Protein AF-A0A9P5GA30-F1 (afdb_monomer)

Foldseek 3Di:
DPPDDPVVQVVVCVVCVVVVVDDQAQDPQLVVVCVDPLLVDPAQPRDPVSLLSVLQNVLCVVPVRHAQQLLDDDDGPDDPVVVVVVSVVSVVSNVVSLVSSLVSSQVSCVVNVHDSPPADSVNSNVCSNCVSPDHDDDDDDPLVVLVVVVVVVVPPDDDPDPPPPCPPPVLVVLVVLLVQLQVVCCVVPVDGAPPDQHDPVSLVSSLVSSCVVCVVSPDHHDDPSSSVVNNVD

Solvent-accessible surface area (backbone atoms only — not comparable to full-atom values): 13727 Å² total; per-residue (Å²): 134,88,79,75,77,84,54,59,46,57,55,51,48,62,74,49,46,68,58,76,78,52,78,87,58,68,50,71,72,51,48,54,56,47,71,30,65,63,28,70,63,71,51,69,85,53,54,72,65,40,52,51,43,30,23,48,46,53,43,21,73,72,49,86,48,31,74,56,49,56,35,78,70,80,92,74,76,61,57,70,68,61,47,53,52,52,44,47,52,38,39,52,50,17,51,52,37,49,51,55,42,48,53,49,36,45,56,49,28,59,73,44,73,40,67,68,81,76,59,50,73,66,58,52,52,54,43,38,50,40,60,93,68,66,81,85,86,83,83,77,55,73,51,57,56,47,42,52,51,56,54,57,56,70,71,58,72,96,72,91,66,89,71,66,82,55,70,80,73,44,55,64,52,33,51,51,44,36,54,51,16,49,51,52,42,28,73,75,68,76,44,74,76,61,84,55,86,77,47,76,70,56,52,50,52,40,50,53,47,31,36,54,52,37,42,76,43,72,45,92,68,72,50,72,66,34,57,48,50,57,70,75,95

InterPro domains:
  IPR035985 Ubiquitin-activating enzyme-like [SSF69572] (6-204)

Structure (mmCIF, N/CA/C/O backbone):
data_AF-A0A9P5GA30-F1
#
_entry.id   AF-A0A9P5GA30-F1
#
loop_
_atom_site.group_PDB
_atom_site.id
_atom_site.type_symbol
_atom_site.label_atom_id
_atom_site.label_alt_id
_atom_site.label_comp_id
_atom_site.label_asym_id
_atom_site.label_entity_id
_atom_site.label_seq_id
_atom_site.pdbx_PDB_ins_code
_atom_site.Cartn_x
_atom_site.Cartn_y
_atom_site.Cartn_z
_atom_site.occupancy
_atom_site.B_iso_or_equiv
_atom_site.auth_seq_id
_atom_site.auth_comp_id
_atom_site.auth_asym_id
_atom_site.auth_atom_id
_atom_site.pdbx_PDB_model_num
ATOM 1 N N . MET A 1 1 ? -15.593 -26.527 45.019 1.00 39.78 1 MET A N 1
ATOM 2 C CA . MET A 1 1 ? -14.302 -25.807 44.975 1.00 39.78 1 MET A CA 1
ATOM 3 C C . MET A 1 1 ? -13.726 -25.982 43.577 1.00 39.78 1 MET A C 1
ATOM 5 O O . MET A 1 1 ? -13.341 -27.093 43.245 1.00 39.78 1 MET A O 1
ATOM 9 N N . ARG A 1 2 ? -13.765 -24.948 42.722 1.00 49.88 2 ARG A N 1
ATOM 10 C CA . ARG A 1 2 ? -13.071 -24.975 41.422 1.00 49.88 2 ARG A CA 1
ATOM 11 C C . ARG A 1 2 ? -11.619 -24.572 41.676 1.00 49.88 2 ARG A C 1
ATOM 13 O O . ARG A 1 2 ? -11.321 -23.394 41.824 1.00 49.88 2 ARG A O 1
ATOM 20 N N . SER A 1 3 ? -10.778 -25.579 41.871 1.00 54.09 3 SER A N 1
ATOM 21 C CA . SER A 1 3 ? -9.327 -25.444 41.970 1.00 54.09 3 SER A CA 1
ATOM 22 C C . SER A 1 3 ? -8.775 -25.202 40.564 1.00 54.09 3 SER A C 1
ATOM 24 O O . SER A 1 3 ? -9.077 -25.980 39.665 1.00 54.09 3 SER A O 1
ATOM 26 N N . GLY A 1 4 ? -8.040 -24.096 40.400 1.00 50.47 4 GLY A N 1
ATOM 27 C CA . GLY A 1 4 ? -7.324 -23.714 39.182 1.00 50.47 4 GLY A CA 1
ATOM 28 C C . GLY A 1 4 ? -8.225 -23.177 38.073 1.00 50.47 4 GLY A C 1
ATOM 29 O O . GLY A 1 4 ? -8.576 -23.910 37.158 1.00 50.47 4 GLY A O 1
ATOM 30 N N . SER A 1 5 ? -8.607 -21.897 38.128 1.00 62.19 5 SER A N 1
ATOM 31 C CA . SER A 1 5 ? -9.007 -21.214 36.893 1.00 62.19 5 SER A CA 1
ATOM 32 C C . SER A 1 5 ? -7.810 -21.265 35.952 1.00 62.19 5 SER A C 1
ATOM 34 O O . SER A 1 5 ? -6.748 -20.777 36.329 1.00 62.19 5 SER A O 1
ATOM 36 N N . ASP A 1 6 ? -7.971 -21.869 34.786 1.00 67.75 6 ASP A N 1
ATOM 37 C CA . ASP A 1 6 ? -6.995 -21.788 33.709 1.00 67.75 6 ASP A CA 1
ATOM 38 C C . ASP A 1 6 ? -6.819 -20.299 33.359 1.00 67.75 6 ASP A C 1
ATOM 40 O O . ASP A 1 6 ? -7.749 -19.661 32.861 1.00 67.75 6 ASP A O 1
ATOM 44 N N . GLN A 1 7 ? -5.701 -19.698 33.777 1.00 83.69 7 GLN A N 1
ATOM 45 C CA . GLN A 1 7 ? -5.432 -18.254 33.681 1.00 83.69 7 GLN A CA 1
ATOM 46 C C . GLN A 1 7 ? -4.774 -17.889 32.343 1.00 83.69 7 GLN A C 1
ATOM 48 O O . GLN A 1 7 ? -4.126 -16.851 32.243 1.00 83.69 7 GLN A O 1
ATOM 53 N N . GLU A 1 8 ? -4.985 -18.700 31.298 1.00 87.81 8 GLU A N 1
ATOM 54 C CA . GLU A 1 8 ? -4.402 -18.476 29.968 1.00 87.81 8 GLU A CA 1
ATOM 55 C C . GLU A 1 8 ? -4.684 -17.064 29.437 1.00 87.81 8 GLU A C 1
ATOM 57 O O . GLU A 1 8 ? -3.845 -16.483 28.760 1.00 87.81 8 GLU A O 1
ATOM 62 N N . ASN A 1 9 ? -5.840 -16.478 29.770 1.00 90.12 9 ASN A N 1
ATOM 63 C CA . ASN A 1 9 ? -6.182 -15.109 29.382 1.00 90.12 9 ASN A CA 1
ATOM 64 C C . ASN A 1 9 ? -5.301 -14.043 30.061 1.00 90.12 9 ASN A C 1
ATOM 66 O O . ASN A 1 9 ? -5.008 -13.013 29.456 1.00 90.12 9 ASN A O 1
ATOM 70 N N . TYR A 1 10 ? -4.873 -14.272 31.305 1.00 91.06 10 TYR A N 1
ATOM 71 C CA . TYR A 1 10 ? -3.935 -13.403 32.012 1.00 91.06 10 TYR A CA 1
ATOM 72 C C . TYR A 1 10 ? -2.523 -13.575 31.458 1.00 91.06 10 TYR A C 1
ATOM 74 O O . TYR A 1 10 ? -1.850 -12.573 31.220 1.00 91.06 10 TYR A O 1
ATOM 82 N N . ASP A 1 11 ? -2.102 -14.813 31.194 1.00 92.06 11 ASP A N 1
ATOM 83 C CA . ASP A 1 11 ? -0.801 -15.095 30.583 1.00 92.06 11 ASP A CA 1
ATOM 84 C C . ASP A 1 11 ? -0.705 -14.475 29.178 1.00 92.06 11 ASP A C 1
ATOM 86 O O . ASP A 1 11 ? 0.285 -13.816 28.854 1.00 92.06 11 ASP A O 1
ATOM 90 N N . GLU A 1 12 ? -1.769 -14.581 28.372 1.00 91.06 12 GLU A N 1
ATOM 91 C CA . GLU A 1 12 ? -1.891 -13.923 27.067 1.00 91.06 12 GLU A CA 1
ATOM 92 C C . GLU A 1 12 ? -1.851 -12.391 27.192 1.00 91.06 12 GLU A C 1
ATOM 94 O O . GLU A 1 12 ? -1.169 -11.723 26.410 1.00 91.06 12 GLU A O 1
ATOM 99 N N . ALA A 1 13 ? -2.535 -11.813 28.184 1.00 91.50 13 ALA A N 1
ATOM 100 C CA . ALA A 1 13 ? -2.520 -10.370 28.416 1.00 91.50 13 ALA A CA 1
ATOM 101 C C . ALA A 1 13 ? -1.125 -9.861 28.815 1.00 91.50 13 ALA A C 1
ATOM 103 O O . ALA A 1 13 ? -0.694 -8.815 28.328 1.00 91.50 13 ALA A O 1
ATOM 104 N N . ILE A 1 14 ? -0.399 -10.603 29.658 1.00 92.56 14 ILE A N 1
ATOM 105 C CA . ILE A 1 14 ? 0.981 -10.276 30.044 1.00 92.56 14 ILE A CA 1
ATOM 106 C C . ILE A 1 14 ? 1.908 -10.392 28.829 1.00 92.56 14 ILE A C 1
ATOM 108 O O . ILE A 1 14 ? 2.703 -9.483 28.582 1.00 92.56 14 ILE A O 1
ATOM 112 N N . ALA A 1 15 ? 1.772 -11.456 28.033 1.00 92.06 15 ALA A N 1
ATOM 113 C CA . ALA A 1 15 ? 2.567 -11.659 26.823 1.00 92.06 15 ALA A CA 1
ATOM 114 C C . ALA A 1 15 ? 2.352 -10.553 25.774 1.00 92.06 15 ALA A C 1
ATOM 116 O O . ALA A 1 15 ? 3.287 -10.205 25.056 1.00 92.06 15 ALA A O 1
ATOM 117 N N . ASN A 1 16 ? 1.154 -9.963 25.714 1.00 90.88 16 ASN A N 1
ATOM 118 C CA . ASN A 1 16 ? 0.802 -8.880 24.791 1.00 90.88 16 ASN A CA 1
ATOM 119 C C . ASN A 1 16 ? 0.901 -7.472 25.404 1.00 90.88 16 ASN A C 1
ATOM 121 O O . ASN A 1 16 ? 0.643 -6.485 24.712 1.00 90.88 16 ASN A O 1
ATOM 125 N N . ALA A 1 17 ? 1.310 -7.341 26.670 1.00 91.31 17 ALA A N 1
ATOM 126 C CA . ALA A 1 17 ? 1.371 -6.053 27.365 1.00 91.31 17 ALA A CA 1
ATOM 127 C C . ALA A 1 17 ? 2.289 -5.038 26.663 1.00 91.31 17 ALA A C 1
ATOM 129 O O . ALA A 1 17 ? 2.060 -3.832 26.745 1.00 91.31 17 ALA A O 1
ATOM 130 N N . TRP A 1 18 ? 3.298 -5.511 25.922 1.00 90.44 18 TRP A N 1
ATOM 131 C CA . TRP A 1 18 ? 4.208 -4.658 25.158 1.00 90.44 18 TRP A CA 1
ATOM 132 C C . TRP A 1 18 ? 3.489 -3.805 24.093 1.00 90.44 18 TRP A C 1
ATOM 134 O O . TRP A 1 18 ? 3.925 -2.685 23.825 1.00 90.44 18 TRP A O 1
ATOM 144 N N . HIS A 1 19 ? 2.355 -4.267 23.548 1.00 85.44 19 HIS A N 1
ATOM 145 C CA . HIS A 1 19 ? 1.544 -3.493 22.602 1.00 85.44 19 HIS A CA 1
ATOM 146 C C . HIS A 1 19 ? 0.969 -2.211 23.218 1.00 85.44 19 HIS A C 1
ATOM 148 O O . HIS A 1 19 ? 0.779 -1.230 22.505 1.00 85.44 19 HIS A O 1
ATOM 154 N N . LEU A 1 20 ? 0.740 -2.176 24.537 1.00 83.00 20 LEU A N 1
ATOM 155 C CA . LEU A 1 20 ? 0.228 -0.989 25.236 1.00 83.00 20 LEU A CA 1
ATOM 156 C C . LEU A 1 20 ? 1.238 0.164 25.258 1.00 83.00 20 LEU A C 1
ATOM 158 O O . LEU A 1 20 ? 0.853 1.319 25.425 1.00 83.00 20 LEU A O 1
ATOM 162 N N . TYR A 1 21 ? 2.525 -0.143 25.083 1.00 84.19 21 TYR A N 1
ATOM 163 C CA . TYR A 1 21 ? 3.591 0.854 25.000 1.00 84.19 21 TYR A CA 1
ATOM 164 C C . TYR A 1 21 ? 3.819 1.353 23.567 1.00 84.19 21 TYR A C 1
ATOM 166 O O . TYR A 1 21 ? 4.632 2.253 23.354 1.00 84.19 21 TYR A O 1
ATOM 174 N N . GLN A 1 22 ? 3.113 0.792 22.579 1.00 82.94 22 GLN A N 1
ATOM 175 C CA . GLN A 1 22 ? 3.148 1.268 21.203 1.00 82.94 22 GLN A CA 1
ATOM 176 C C . GLN A 1 22 ? 2.031 2.281 20.965 1.00 82.94 22 GLN A C 1
ATOM 178 O O . GLN A 1 22 ? 0.850 2.002 21.159 1.00 82.94 22 GLN A O 1
ATOM 183 N N . ASN A 1 23 ? 2.399 3.469 20.490 1.00 79.75 23 ASN A N 1
ATOM 184 C CA . ASN A 1 23 ? 1.410 4.454 20.079 1.00 79.75 23 ASN A CA 1
ATOM 185 C C . ASN A 1 23 ? 0.781 4.039 18.746 1.00 79.75 23 ASN A C 1
ATOM 187 O O . ASN A 1 23 ? 1.481 3.668 17.805 1.00 79.75 23 ASN A O 1
ATOM 191 N N . SER A 1 24 ? -0.542 4.163 18.637 1.00 78.81 24 SER A N 1
ATOM 192 C CA . SER A 1 24 ? -1.256 4.008 17.366 1.00 78.81 24 SER A CA 1
ATOM 193 C C . SER A 1 24 ? -1.009 5.229 16.475 1.00 78.81 24 SER A C 1
ATOM 195 O O . SER A 1 24 ? -1.831 6.143 16.416 1.00 78.81 24 SER A O 1
ATOM 197 N N . THR A 1 25 ? 0.154 5.259 15.828 1.00 83.81 25 THR A N 1
ATOM 198 C CA . THR A 1 25 ? 0.580 6.309 14.895 1.00 83.81 25 THR A CA 1
ATOM 199 C C . THR A 1 25 ? 0.640 5.783 13.468 1.00 83.81 25 THR A C 1
ATOM 201 O O . THR A 1 25 ? 0.843 4.592 13.236 1.00 83.81 25 THR A O 1
ATOM 204 N N . VAL A 1 26 ? 0.514 6.687 12.498 1.00 89.19 26 VAL A N 1
ATOM 205 C CA . VAL A 1 26 ? 0.805 6.397 11.088 1.00 89.19 26 VAL A CA 1
ATOM 206 C C . VAL A 1 26 ? 2.277 5.981 10.959 1.00 89.19 26 VAL A C 1
ATOM 208 O O . VAL A 1 26 ? 3.158 6.650 11.500 1.00 89.19 26 VAL A O 1
ATOM 211 N N . SER A 1 27 ? 2.554 4.865 10.279 1.00 90.69 27 SER A N 1
ATOM 212 C CA . SER A 1 27 ? 3.931 4.421 10.036 1.00 90.69 27 SER A CA 1
ATOM 213 C C . SER A 1 27 ? 4.639 5.351 9.045 1.00 90.69 27 SER A C 1
ATOM 215 O O . SER A 1 27 ? 4.001 5.988 8.206 1.00 90.69 27 SER A O 1
ATOM 217 N N . SER A 1 28 ? 5.971 5.411 9.103 1.00 90.19 28 SER A N 1
ATOM 218 C CA . SER A 1 28 ? 6.776 6.242 8.195 1.00 90.19 28 SER A CA 1
ATOM 219 C C . SER A 1 28 ? 6.558 5.901 6.716 1.00 90.19 28 SER A C 1
ATOM 221 O O . SER A 1 28 ? 6.555 6.796 5.876 1.00 90.19 28 SER A O 1
ATOM 223 N N . GLU A 1 29 ? 6.328 4.623 6.401 1.00 91.19 29 GLU A N 1
ATOM 224 C CA . GLU A 1 29 ? 6.011 4.146 5.048 1.00 91.19 29 GLU A CA 1
ATOM 225 C C . GLU A 1 29 ? 4.695 4.724 4.522 1.00 91.19 29 GLU A C 1
ATOM 227 O O . GLU A 1 29 ? 4.606 5.143 3.374 1.00 91.19 29 GLU A O 1
ATOM 232 N N . ILE A 1 30 ? 3.661 4.772 5.362 1.00 93.06 30 ILE A N 1
ATOM 233 C CA . ILE A 1 30 ? 2.375 5.349 4.971 1.00 93.06 30 ILE A CA 1
ATOM 234 C C . ILE A 1 30 ? 2.505 6.864 4.881 1.00 93.06 30 ILE A C 1
ATOM 236 O O . ILE A 1 30 ? 2.015 7.466 3.929 1.00 93.06 30 ILE A O 1
ATOM 240 N N . GLN A 1 31 ? 3.212 7.480 5.829 1.00 92.62 31 GLN A N 1
ATOM 241 C CA . GLN A 1 31 ? 3.447 8.917 5.830 1.00 92.62 31 GLN A CA 1
ATOM 242 C C . GLN A 1 31 ? 4.150 9.377 4.542 1.00 92.62 31 GLN A C 1
ATOM 244 O O . GLN A 1 31 ? 3.705 10.342 3.927 1.00 92.62 31 GLN A O 1
ATOM 249 N N . SER A 1 32 ? 5.158 8.643 4.056 1.00 92.88 32 SER A N 1
ATOM 250 C CA . SER A 1 32 ? 5.835 8.977 2.793 1.00 92.88 32 SER A CA 1
ATOM 251 C C . SER A 1 32 ? 4.902 8.894 1.576 1.00 92.88 32 SER A C 1
ATOM 253 O O . SER A 1 32 ? 4.971 9.741 0.680 1.00 92.88 32 SER A O 1
ATOM 255 N N . ILE A 1 33 ? 3.968 7.937 1.562 1.00 94.25 33 ILE A N 1
ATOM 256 C CA . ILE A 1 33 ? 2.927 7.836 0.528 1.00 94.25 33 ILE A CA 1
ATOM 257 C C . ILE A 1 33 ? 1.960 9.028 0.611 1.00 94.25 33 ILE A C 1
ATOM 259 O O . ILE A 1 33 ? 1.591 9.589 -0.421 1.00 94.25 33 ILE A O 1
ATOM 263 N N . LEU A 1 34 ? 1.564 9.446 1.817 1.00 92.88 34 LEU A N 1
ATOM 264 C CA . LEU A 1 34 ? 0.679 10.602 2.019 1.00 92.88 34 LEU A CA 1
ATOM 265 C C . LEU A 1 34 ? 1.352 11.926 1.624 1.00 92.88 34 LEU A C 1
ATOM 267 O O . LEU A 1 34 ? 0.682 12.827 1.118 1.00 92.88 34 LEU A O 1
ATOM 271 N N . ASP A 1 35 ? 2.664 12.039 1.821 1.00 92.75 35 ASP A N 1
ATOM 272 C CA . ASP A 1 35 ? 3.438 13.245 1.508 1.00 92.75 35 ASP A CA 1
ATOM 273 C C . ASP A 1 35 ? 3.866 13.336 0.035 1.00 92.75 35 ASP A C 1
ATOM 275 O O . ASP A 1 35 ? 4.395 14.358 -0.402 1.00 92.75 35 ASP A O 1
ATOM 279 N N . THR A 1 36 ? 3.589 12.301 -0.758 1.00 92.12 36 THR A N 1
ATOM 280 C CA . THR A 1 36 ? 3.908 12.246 -2.187 1.00 92.12 36 THR A CA 1
ATOM 281 C C . THR A 1 36 ? 3.126 13.314 -2.986 1.00 92.12 36 THR A C 1
ATOM 283 O O . THR A 1 36 ? 1.933 13.514 -2.733 1.00 92.12 36 THR A O 1
ATOM 286 N N . PRO A 1 37 ? 3.723 13.975 -4.005 1.00 89.94 37 PRO A N 1
ATOM 287 C CA . PRO A 1 37 ? 3.042 15.003 -4.805 1.00 89.94 37 PRO A CA 1
ATOM 288 C C . PRO A 1 37 ? 1.712 14.539 -5.416 1.00 89.94 37 PRO A C 1
ATOM 290 O O . PRO A 1 37 ? 0.739 15.289 -5.426 1.00 89.94 37 PRO A O 1
ATOM 293 N N . GLN A 1 38 ? 1.639 13.275 -5.843 1.00 88.81 38 GLN A N 1
ATOM 294 C CA . GLN A 1 38 ? 0.437 12.640 -6.389 1.00 88.81 38 GLN A CA 1
ATOM 295 C C . GLN A 1 38 ? -0.738 12.587 -5.393 1.00 88.81 38 GLN A C 1
ATOM 297 O O . GLN A 1 38 ? -1.892 12.581 -5.817 1.00 88.81 38 GLN A O 1
ATOM 302 N N . ALA A 1 39 ? -0.462 12.558 -4.085 1.00 87.88 39 ALA A N 1
ATOM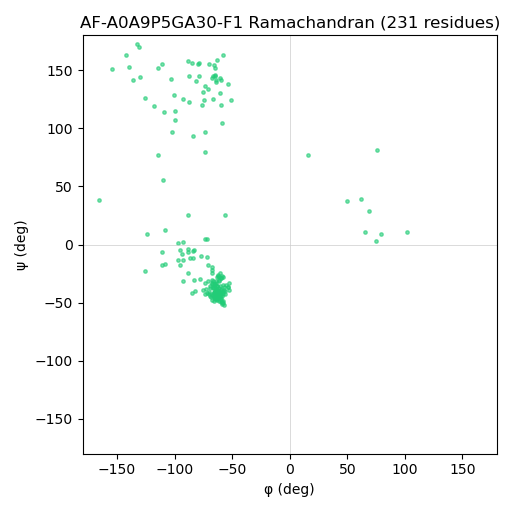 303 C CA . ALA A 1 39 ? -1.473 12.604 -3.027 1.00 87.88 39 ALA A CA 1
ATOM 304 C C . ALA A 1 39 ? -1.835 14.044 -2.614 1.00 87.88 39 ALA A C 1
ATOM 306 O O . ALA A 1 39 ? -2.927 14.290 -2.097 1.00 87.88 39 ALA A O 1
ATOM 307 N N . GLN A 1 40 ? -0.935 15.007 -2.835 1.00 89.00 40 GLN A N 1
ATOM 308 C CA . GLN A 1 40 ? -1.155 16.418 -2.504 1.00 89.00 40 GLN A CA 1
ATOM 309 C C . GLN A 1 40 ? -1.908 17.171 -3.606 1.00 89.00 40 GLN A C 1
ATOM 311 O O . GLN A 1 40 ? -2.792 17.974 -3.309 1.00 89.00 40 GLN A O 1
ATOM 316 N N . GLN A 1 41 ? -1.556 16.915 -4.866 1.00 88.62 41 GLN A N 1
ATOM 317 C CA . GLN A 1 41 ? -2.077 17.602 -6.045 1.00 88.62 41 GLN A CA 1
ATOM 318 C C . GLN A 1 41 ? -2.881 16.630 -6.904 1.00 88.62 41 GLN A C 1
ATOM 320 O O . GLN A 1 41 ? -2.435 16.125 -7.934 1.00 88.62 41 GLN A O 1
ATOM 325 N N . ILE A 1 42 ? -4.097 16.360 -6.451 1.00 89.88 42 ILE A N 1
ATOM 326 C CA . ILE A 1 42 ? -5.054 15.555 -7.200 1.00 89.88 42 ILE A CA 1
ATOM 327 C C . ILE A 1 42 ? -5.713 16.373 -8.311 1.00 89.88 42 ILE A C 1
ATOM 329 O O . ILE A 1 42 ? -6.003 17.559 -8.164 1.00 89.88 42 ILE A O 1
ATOM 333 N N . THR A 1 43 ? -5.990 15.709 -9.425 1.00 89.56 43 THR A N 1
ATOM 334 C CA . THR A 1 43 ? -6.698 16.277 -10.574 1.00 89.56 43 THR A CA 1
ATOM 335 C C . THR A 1 43 ? -7.789 15.311 -11.029 1.00 89.56 43 THR A C 1
ATOM 337 O O . THR A 1 43 ? -7.872 14.175 -10.557 1.00 89.56 43 THR A O 1
ATOM 340 N N . SER A 1 44 ? -8.637 15.734 -11.968 1.00 86.38 44 SER A N 1
ATOM 341 C CA . SER A 1 44 ? -9.678 14.871 -12.541 1.00 86.38 44 SER A CA 1
ATOM 342 C C . SER A 1 44 ? -9.115 13.630 -13.253 1.00 86.38 44 SER A C 1
ATOM 344 O O . SER A 1 44 ? -9.803 12.612 -13.327 1.00 86.38 44 SER A O 1
ATOM 346 N N . SER A 1 45 ? -7.864 13.680 -13.728 1.00 88.81 45 SER A N 1
ATOM 347 C CA . SER A 1 45 ? -7.170 12.565 -14.388 1.00 88.81 45 SER A CA 1
ATOM 348 C C . SER A 1 45 ? -6.425 11.634 -13.424 1.00 88.81 45 SER A C 1
ATOM 350 O O . SER A 1 45 ? -5.923 10.592 -13.851 1.00 88.81 45 SER A O 1
ATOM 352 N N . SER A 1 46 ? -6.359 11.962 -12.128 1.00 92.00 46 SER A N 1
ATOM 353 C CA . SER A 1 46 ? -5.709 11.115 -11.126 1.00 92.00 46 SER A CA 1
ATOM 354 C C . SER A 1 46 ? -6.371 9.733 -11.043 1.00 92.00 46 SER A C 1
ATOM 356 O O . SER A 1 46 ? -7.595 9.574 -11.136 1.00 92.00 46 SER A O 1
ATOM 358 N N . THR A 1 47 ? -5.556 8.697 -10.834 1.00 93.00 47 THR A N 1
ATOM 359 C CA . THR A 1 47 ? -6.062 7.328 -10.677 1.00 93.00 47 THR A CA 1
ATOM 360 C C . THR A 1 47 ? -6.897 7.204 -9.401 1.00 93.00 47 THR A C 1
ATOM 362 O O . THR A 1 47 ? -6.696 7.946 -8.438 1.00 93.00 47 THR A O 1
ATOM 365 N N . LYS A 1 48 ? -7.830 6.240 -9.364 1.00 94.31 48 LYS A N 1
ATOM 366 C CA . LYS A 1 48 ? -8.684 6.002 -8.184 1.00 94.31 48 LYS A CA 1
ATOM 367 C C . LYS A 1 48 ? -7.868 5.822 -6.899 1.00 94.31 48 LYS A C 1
ATOM 369 O O . LYS A 1 48 ? -8.242 6.346 -5.858 1.00 94.31 48 LYS A O 1
ATOM 374 N N . PHE A 1 49 ? -6.734 5.124 -6.996 1.00 95.00 49 PHE A N 1
ATOM 375 C CA . PHE A 1 49 ? -5.823 4.903 -5.877 1.00 95.00 49 PHE A CA 1
ATOM 376 C C . PHE A 1 49 ? -5.342 6.223 -5.260 1.00 95.00 49 PHE A C 1
ATOM 378 O O . PHE A 1 49 ? -5.506 6.429 -4.063 1.00 95.00 49 PHE A O 1
ATOM 385 N N . TRP A 1 50 ? -4.821 7.152 -6.066 1.00 95.31 50 TRP A N 1
ATOM 386 C CA . TRP A 1 50 ? -4.324 8.433 -5.551 1.00 95.31 50 TRP A CA 1
ATOM 387 C C . TRP A 1 50 ? -5.437 9.326 -4.997 1.00 95.31 50 TRP A C 1
ATOM 389 O O . TRP A 1 50 ? -5.215 10.049 -4.029 1.00 95.31 50 TRP A O 1
ATOM 399 N N . VAL A 1 51 ? -6.650 9.223 -5.544 1.00 95.19 51 VAL A N 1
ATOM 400 C CA . VAL A 1 51 ? -7.837 9.891 -4.990 1.00 95.19 51 VAL A CA 1
ATOM 401 C C . VAL A 1 51 ? -8.165 9.353 -3.586 1.00 95.19 51 VAL A C 1
ATOM 403 O O . VAL A 1 51 ? -8.386 10.142 -2.667 1.00 95.19 51 VAL A O 1
ATOM 406 N N . LEU A 1 52 ? -8.123 8.030 -3.385 1.00 95.81 52 LEU A N 1
ATOM 407 C CA . LEU A 1 52 ? -8.314 7.398 -2.071 1.00 95.81 52 LEU A CA 1
ATOM 408 C C . LEU A 1 52 ? -7.204 7.769 -1.076 1.00 95.81 52 LEU A C 1
ATOM 410 O O . LEU A 1 52 ? -7.490 8.069 0.082 1.00 95.81 52 LEU A O 1
ATOM 414 N N . VAL A 1 53 ? -5.946 7.812 -1.522 1.00 96.06 53 VAL A N 1
ATOM 415 C CA . VAL A 1 53 ? -4.805 8.245 -0.694 1.00 96.06 53 VAL A CA 1
ATOM 416 C C . VAL A 1 53 ? -4.946 9.714 -0.279 1.00 96.06 53 VAL A C 1
ATOM 418 O O . VAL A 1 53 ? -4.690 10.060 0.874 1.00 96.06 53 VAL A O 1
ATOM 421 N N . ALA A 1 54 ? -5.417 10.587 -1.169 1.00 95.00 54 ALA A N 1
ATOM 422 C CA . ALA A 1 54 ? -5.669 11.986 -0.835 1.00 95.00 54 ALA A CA 1
ATOM 423 C C . ALA A 1 54 ? -6.825 12.151 0.173 1.00 95.00 54 ALA A C 1
ATOM 425 O O . ALA A 1 54 ? -6.738 12.982 1.083 1.00 95.00 54 ALA A O 1
ATOM 426 N N . ALA A 1 55 ? -7.878 11.331 0.071 1.00 95.19 55 ALA A N 1
ATOM 427 C CA . ALA A 1 55 ? -8.938 11.274 1.079 1.00 95.19 55 ALA A CA 1
ATOM 428 C C . ALA A 1 55 ? -8.406 10.765 2.432 1.00 95.19 55 ALA A C 1
ATOM 430 O O . ALA A 1 55 ? -8.713 11.347 3.473 1.00 95.19 55 ALA A O 1
ATOM 431 N N . LEU A 1 56 ? -7.529 9.754 2.421 1.00 95.50 56 LEU A N 1
ATOM 432 C CA . LEU A 1 56 ? -6.858 9.243 3.620 1.00 95.50 56 LEU A CA 1
ATOM 433 C C . LEU A 1 56 ? -6.018 10.320 4.301 1.00 95.50 56 LEU A C 1
ATOM 435 O O . LEU A 1 56 ? -6.086 10.477 5.515 1.00 95.50 56 LEU A O 1
ATOM 439 N N . ARG A 1 57 ? -5.281 11.117 3.526 1.00 95.00 57 ARG A N 1
ATOM 440 C CA . ARG A 1 57 ? -4.503 12.247 4.045 1.00 95.00 57 ARG A CA 1
ATOM 441 C C . ARG A 1 57 ? -5.384 13.262 4.776 1.00 95.00 57 ARG A C 1
ATOM 443 O O . ARG A 1 57 ? -5.027 13.714 5.867 1.00 95.00 57 ARG A O 1
ATOM 450 N N . LYS A 1 58 ? -6.541 13.611 4.198 1.00 93.94 58 LYS A N 1
ATOM 451 C CA . LYS A 1 58 ? -7.526 14.482 4.859 1.00 93.94 58 LYS A CA 1
ATOM 452 C C . LYS A 1 58 ? -8.060 13.851 6.145 1.00 93.94 58 LYS A C 1
ATOM 454 O O . LYS A 1 58 ? -8.114 14.536 7.161 1.00 93.94 58 LYS A O 1
ATOM 459 N N . PHE A 1 59 ? -8.390 12.559 6.112 1.00 95.06 59 PHE A N 1
ATOM 460 C CA . PHE A 1 59 ? -8.875 11.820 7.279 1.00 95.06 59 PHE A CA 1
ATOM 461 C C . PHE A 1 59 ? -7.858 11.848 8.426 1.00 95.06 59 PHE A C 1
ATOM 463 O O . PHE A 1 59 ? -8.192 12.267 9.532 1.00 95.06 59 PHE A O 1
ATOM 470 N N . VAL A 1 60 ? -6.599 11.505 8.141 1.00 93.38 60 VAL A N 1
ATOM 471 C CA . VAL A 1 60 ? -5.491 11.503 9.113 1.00 93.38 60 VAL A CA 1
ATOM 472 C C . VAL A 1 60 ? -5.293 12.889 9.728 1.00 93.38 60 VAL A C 1
ATOM 474 O O . VAL A 1 60 ? -5.096 13.005 10.935 1.00 93.38 60 VAL A O 1
ATOM 477 N N . SER A 1 61 ? -5.404 13.947 8.920 1.00 91.06 61 SER A N 1
ATOM 478 C CA . SER A 1 61 ? -5.296 15.331 9.401 1.00 91.06 61 SER A CA 1
ATOM 479 C C . SER A 1 61 ? -6.456 15.729 10.322 1.00 91.06 61 SER A C 1
ATOM 481 O O . SER A 1 61 ? -6.264 16.539 11.224 1.00 91.06 61 SER A O 1
ATOM 483 N N . SER A 1 62 ? -7.654 15.174 10.106 1.00 88.44 62 SER A N 1
ATOM 484 C CA . SER A 1 62 ? -8.823 15.445 10.952 1.00 88.44 62 SER A CA 1
ATOM 485 C C . SER A 1 62 ? -8.879 14.596 12.225 1.00 88.44 62 SER A C 1
ATOM 487 O O . SER A 1 62 ? -9.384 15.073 13.234 1.00 88.44 62 SER A O 1
ATOM 489 N N . GLU A 1 63 ? -8.343 13.373 12.199 1.00 84.19 63 GLU A N 1
AT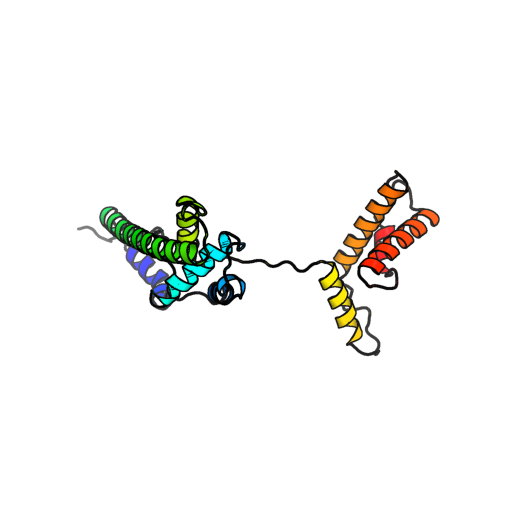OM 490 C CA . GLU A 1 63 ? -8.509 12.375 13.266 1.00 84.19 63 GLU A CA 1
ATOM 491 C C . GLU A 1 63 ? -7.214 12.117 14.044 1.00 84.19 63 GLU A C 1
ATOM 493 O O . GLU A 1 63 ? -6.731 10.988 14.147 1.00 84.19 63 GLU A O 1
ATOM 498 N N . ASN A 1 64 ? -6.626 13.186 14.595 1.00 82.94 64 ASN A N 1
ATOM 499 C CA . ASN A 1 64 ? -5.460 13.126 15.490 1.00 82.94 64 ASN A CA 1
ATOM 500 C C . ASN A 1 64 ? -4.295 12.265 14.953 1.00 82.94 64 ASN A C 1
ATOM 502 O O . ASN A 1 64 ? -3.637 11.563 15.724 1.00 82.94 64 ASN A O 1
ATOM 506 N N . SER A 1 65 ? -4.043 12.303 13.643 1.00 85.62 65 SER A N 1
ATOM 507 C CA . SER A 1 65 ? -2.994 11.520 12.982 1.00 85.62 65 SER A CA 1
ATOM 508 C C . SER A 1 65 ? -3.174 10.000 13.101 1.00 85.62 65 SER A C 1
ATOM 510 O O . SER A 1 65 ? -2.199 9.264 13.276 1.00 85.62 65 SER A O 1
ATOM 512 N N . ARG A 1 66 ? -4.418 9.515 13.010 1.00 90.50 66 ARG A N 1
ATOM 513 C CA . ARG A 1 66 ? -4.758 8.083 13.005 1.00 90.50 66 ARG A CA 1
ATOM 514 C C . ARG A 1 66 ? -5.354 7.642 11.674 1.00 90.50 66 ARG A C 1
ATOM 516 O O . ARG A 1 66 ? -5.987 8.417 10.962 1.00 90.50 66 ARG A O 1
ATOM 523 N N . LEU A 1 67 ? -5.149 6.368 11.356 1.00 93.44 67 LEU A N 1
ATOM 524 C CA . LEU A 1 67 ? -5.749 5.719 10.193 1.00 93.44 67 LEU A CA 1
ATOM 525 C C . LEU A 1 67 ? -7.159 5.204 10.526 1.00 93.44 67 LEU A C 1
ATOM 527 O O . LEU A 1 67 ? -7.435 4.939 11.700 1.00 93.44 67 LEU A O 1
ATOM 531 N N . PRO A 1 68 ? -8.030 5.022 9.516 1.00 94.25 68 PRO A N 1
ATOM 532 C CA . PRO A 1 68 ? -9.304 4.335 9.689 1.00 94.25 68 PRO A CA 1
ATOM 533 C C . PRO A 1 68 ? -9.105 2.958 10.325 1.00 94.25 68 PRO A C 1
ATOM 535 O O . PRO A 1 68 ? -8.182 2.222 9.965 1.00 94.25 68 PRO A O 1
ATOM 538 N N . LEU A 1 69 ? -9.970 2.600 11.272 1.00 93.50 69 LEU A N 1
ATOM 539 C CA . LEU A 1 69 ? -9.898 1.296 11.916 1.00 93.50 69 LEU A CA 1
ATOM 540 C C . LEU A 1 69 ? -10.336 0.186 10.946 1.00 93.50 69 LEU A C 1
ATOM 542 O O . L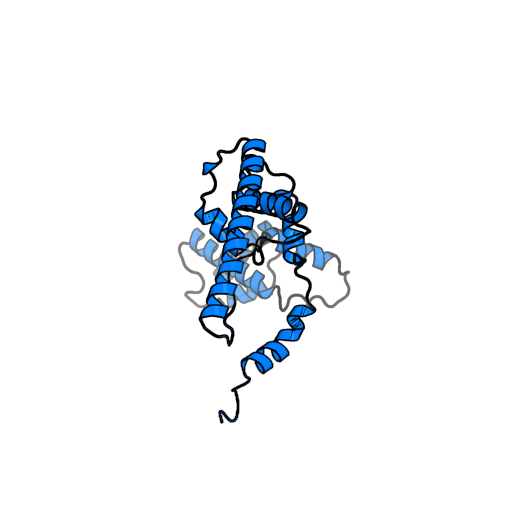EU A 1 69 ? -11.394 0.275 10.326 1.00 93.50 69 LEU A O 1
ATOM 546 N N . SER A 1 70 ? -9.576 -0.911 10.880 1.00 91.12 70 SER A N 1
ATOM 547 C CA . SER A 1 70 ? -9.929 -2.069 10.041 1.00 91.12 70 SER A CA 1
ATOM 548 C C . SER A 1 70 ? -11.181 -2.811 10.527 1.00 91.12 70 SER A C 1
ATOM 550 O O . SER A 1 70 ? -11.844 -3.506 9.758 1.00 91.12 70 SER A O 1
ATOM 552 N N . GLY A 1 71 ? -11.493 -2.690 11.822 1.00 87.81 71 GLY A N 1
ATOM 553 C CA . GLY A 1 71 ? -12.593 -3.387 12.487 1.00 87.81 71 GLY A CA 1
ATOM 554 C C . GLY A 1 71 ? -12.328 -4.872 12.750 1.00 87.81 71 GLY A C 1
ATOM 555 O O . GLY A 1 71 ? -13.214 -5.563 13.255 1.00 87.81 71 GLY A O 1
ATOM 556 N N . VAL A 1 72 ? -11.130 -5.368 12.420 1.00 87.38 72 VAL A N 1
ATOM 557 C CA . VAL A 1 72 ? -10.709 -6.747 12.686 1.00 87.38 72 VAL A CA 1
ATOM 558 C C . VAL A 1 72 ? -10.106 -6.815 14.084 1.00 87.38 72 VAL A C 1
ATOM 560 O O . VAL A 1 72 ? -9.150 -6.107 14.389 1.00 87.38 72 VAL A O 1
ATOM 563 N N . LEU A 1 73 ? -10.680 -7.672 14.926 1.00 89.00 73 LEU A N 1
ATOM 564 C CA . LEU A 1 73 ? -10.156 -7.989 16.249 1.00 89.00 73 LEU A CA 1
ATOM 565 C C . LEU A 1 73 ? -9.407 -9.332 16.158 1.00 89.00 73 LEU A C 1
ATOM 567 O O . LEU A 1 73 ? -9.995 -10.277 15.621 1.00 89.00 73 LEU A O 1
ATOM 571 N N . PRO A 1 74 ? -8.147 -9.427 16.623 1.00 87.00 74 PRO A N 1
ATOM 572 C CA . PRO A 1 74 ? -7.436 -10.701 16.694 1.00 87.00 74 PRO A CA 1
ATOM 573 C C . PRO A 1 74 ? -8.141 -11.671 17.654 1.00 87.00 74 PRO A C 1
ATOM 575 O O . PRO A 1 74 ? -8.934 -11.255 18.502 1.00 87.00 74 PRO A O 1
ATOM 578 N N . ASP A 1 75 ? -7.872 -12.966 17.493 1.00 89.31 75 ASP A N 1
ATOM 579 C CA . ASP A 1 75 ? -8.381 -13.982 18.416 1.00 89.31 75 ASP A CA 1
ATOM 580 C C . ASP A 1 75 ? -7.780 -13.783 19.816 1.00 89.31 75 ASP A C 1
ATOM 582 O O . ASP A 1 75 ? -6.641 -13.331 19.931 1.00 89.31 75 ASP A O 1
ATOM 586 N N . MET A 1 76 ? -8.558 -14.071 20.861 1.00 89.94 76 MET A N 1
ATOM 587 C CA . MET A 1 76 ? -8.119 -13.947 22.256 1.00 89.94 76 MET A CA 1
ATOM 588 C C . MET A 1 76 ? -8.902 -14.887 23.174 1.00 89.94 76 MET A C 1
ATOM 590 O O . MET A 1 76 ? -10.085 -15.167 22.947 1.00 89.94 76 MET A O 1
ATOM 594 N N . LYS A 1 77 ? -8.282 -15.322 24.274 1.00 89.69 77 LYS A N 1
ATOM 595 C CA . LYS A 1 77 ? -8.937 -16.139 25.302 1.00 89.69 77 LYS A CA 1
ATOM 596 C C . LYS A 1 77 ? -9.904 -15.286 26.124 1.00 89.69 77 LYS A C 1
ATOM 598 O O . LYS A 1 77 ? -9.533 -14.616 27.085 1.00 89.69 77 LYS A O 1
ATOM 603 N N . ALA A 1 78 ? -11.179 -15.323 25.756 1.00 89.44 78 ALA A N 1
ATOM 604 C CA . ALA A 1 78 ? -12.250 -14.615 26.450 1.00 89.44 78 ALA A CA 1
ATOM 605 C C . ALA A 1 78 ? -13.539 -15.441 26.482 1.00 89.44 78 ALA A C 1
ATOM 607 O O . ALA A 1 78 ? -13.728 -16.377 25.702 1.00 89.44 78 ALA A O 1
ATOM 608 N N . ASP A 1 79 ? -14.466 -15.075 27.370 1.00 91.06 79 ASP A N 1
ATOM 609 C CA . ASP A 1 79 ? -15.825 -15.589 27.263 1.00 91.06 79 ASP A CA 1
ATOM 610 C C . ASP A 1 79 ? -16.480 -15.082 25.967 1.00 91.06 79 ASP A C 1
ATOM 612 O O . ASP A 1 79 ? -16.247 -13.955 25.517 1.00 91.06 79 ASP A O 1
ATOM 616 N N . THR A 1 80 ? -17.324 -15.918 25.360 1.00 91.88 80 THR A N 1
ATOM 617 C CA . THR A 1 80 ? -17.930 -15.629 24.054 1.00 91.88 80 THR A CA 1
ATOM 618 C C . THR A 1 80 ? -18.711 -14.313 24.048 1.00 91.88 80 THR A C 1
ATOM 620 O O . THR A 1 80 ? -18.684 -13.587 23.057 1.00 91.88 80 THR A O 1
ATOM 623 N N . LEU A 1 81 ? -19.398 -13.974 25.145 1.00 94.25 81 LEU A N 1
ATOM 624 C CA . LEU A 1 81 ? -20.204 -12.755 25.217 1.00 94.25 81 LEU A CA 1
ATOM 625 C C . LEU A 1 81 ? -19.323 -11.504 25.257 1.00 94.25 81 LEU A C 1
ATOM 627 O O . LEU A 1 81 ? -19.623 -10.532 24.563 1.00 94.25 81 LEU A O 1
ATOM 631 N N . SER A 1 82 ? -18.243 -11.515 26.034 1.00 92.00 82 SER A N 1
ATOM 632 C CA . SER A 1 82 ? -17.279 -10.415 26.089 1.00 92.00 82 SER A CA 1
ATOM 633 C C . SER A 1 82 ? -16.537 -10.255 24.769 1.00 92.00 82 SER A C 1
ATOM 635 O O . SER A 1 82 ? -16.423 -9.128 24.284 1.00 92.00 82 SER A O 1
ATOM 637 N N . PHE A 1 83 ? -16.119 -11.358 24.137 1.00 92.69 83 PHE A N 1
ATOM 638 C CA . PHE A 1 83 ? -15.482 -11.314 22.820 1.00 92.69 83 PHE A CA 1
ATOM 639 C C . PHE A 1 83 ? -16.402 -10.684 21.763 1.00 92.69 83 PHE A C 1
ATOM 641 O O . PHE A 1 83 ? -16.001 -9.758 21.057 1.00 92.69 83 PHE A O 1
ATOM 648 N N . LEU A 1 84 ? -17.670 -11.107 21.694 1.00 94.06 84 LEU A N 1
ATOM 649 C CA . LEU A 1 84 ? -18.646 -10.548 20.751 1.00 94.06 84 LEU A CA 1
ATOM 650 C C . LEU A 1 84 ? -18.946 -9.067 21.016 1.00 94.06 84 LEU A C 1
ATOM 652 O O . LEU A 1 84 ? -19.083 -8.286 20.068 1.00 94.06 84 LEU A O 1
ATOM 656 N N . LYS A 1 85 ? -19.030 -8.657 22.288 1.00 95.31 85 LYS A N 1
ATOM 657 C CA . LYS A 1 85 ? -19.193 -7.242 22.659 1.00 95.31 85 LYS A CA 1
ATOM 658 C C . LYS A 1 85 ? -18.007 -6.413 22.176 1.00 95.31 85 LYS A C 1
ATOM 660 O O . LYS A 1 85 ? -18.219 -5.391 21.526 1.00 95.31 85 LYS A O 1
ATOM 665 N N . LEU A 1 86 ? -16.781 -6.869 22.431 1.00 94.62 86 LEU A N 1
ATOM 666 C CA . LEU A 1 86 ? -15.571 -6.169 22.007 1.00 94.62 86 LEU A CA 1
ATOM 667 C C . LEU A 1 86 ? -15.476 -6.092 20.479 1.00 94.62 86 LEU A C 1
ATOM 669 O O . LEU A 1 86 ? -15.284 -5.012 19.923 1.00 94.62 86 LEU A O 1
ATOM 673 N N . GLN A 1 87 ? -15.721 -7.203 19.786 1.00 94.19 87 GLN A N 1
ATOM 674 C CA . GLN A 1 87 ? -15.766 -7.241 18.325 1.00 94.19 87 GLN A CA 1
ATOM 675 C C . GLN A 1 87 ? -16.799 -6.252 17.759 1.00 94.19 87 GLN A C 1
ATOM 677 O O . GLN A 1 87 ? -16.543 -5.590 16.752 1.00 94.19 87 GLN A O 1
ATOM 682 N N . THR A 1 88 ? -17.957 -6.116 18.409 1.00 95.25 88 THR A N 1
ATOM 683 C CA . THR A 1 88 ? -18.996 -5.163 17.997 1.00 95.25 88 THR A CA 1
ATOM 684 C C . THR A 1 88 ? -18.516 -3.717 18.113 1.00 95.25 88 THR A C 1
ATOM 686 O O . THR A 1 88 ? -18.737 -2.942 17.185 1.00 95.25 88 THR A O 1
ATOM 689 N N . VAL A 1 89 ? -17.804 -3.359 19.187 1.00 96.19 89 VAL A N 1
ATOM 690 C CA . VAL A 1 89 ? -17.230 -2.011 19.361 1.00 96.19 89 VAL A CA 1
ATOM 691 C C . VAL A 1 89 ? -16.253 -1.676 18.228 1.00 96.19 89 VAL A C 1
ATOM 693 O O . VAL A 1 89 ? -16.361 -0.612 17.618 1.00 96.19 89 VAL A O 1
ATOM 696 N N . TYR A 1 90 ? -15.350 -2.600 17.883 1.00 94.88 90 TYR A N 1
ATOM 697 C CA . TYR A 1 90 ? -14.395 -2.406 16.784 1.00 94.88 90 TYR A CA 1
ATOM 698 C C . TYR A 1 90 ? -15.097 -2.256 15.431 1.00 94.88 90 TYR A C 1
ATOM 700 O O . TYR A 1 90 ? -14.762 -1.360 14.657 1.00 94.88 90 TYR A O 1
ATOM 708 N N . ARG A 1 91 ? -16.113 -3.082 15.155 1.00 94.75 91 ARG A N 1
ATOM 709 C CA . ARG A 1 91 ? -16.913 -2.976 13.924 1.00 94.75 91 ARG A CA 1
ATOM 710 C C . ARG A 1 91 ? -17.675 -1.656 13.836 1.00 94.75 91 ARG A C 1
ATOM 712 O O . ARG A 1 91 ? -17.717 -1.055 12.768 1.00 94.75 91 ARG A O 1
ATOM 719 N N . GLN A 1 92 ? -18.254 -1.192 14.942 1.00 96.31 92 GLN A N 1
ATOM 720 C CA . GLN A 1 92 ? -18.969 0.085 14.993 1.00 96.31 92 GLN A CA 1
ATOM 721 C C . GLN A 1 92 ? -18.029 1.267 14.745 1.00 96.31 92 GLN A C 1
ATOM 723 O O . GLN A 1 92 ? -18.360 2.143 13.947 1.00 96.31 92 GLN A O 1
ATOM 728 N N . LYS A 1 93 ? -16.839 1.275 15.362 1.00 95.06 93 LYS A N 1
ATOM 729 C CA . LYS A 1 93 ? -15.841 2.321 15.108 1.00 95.06 93 LYS A CA 1
ATOM 730 C C . LYS A 1 93 ? -15.341 2.288 13.662 1.00 95.06 93 LYS A C 1
ATOM 732 O O . LYS A 1 93 ? -15.316 3.333 13.025 1.00 95.06 93 LYS A O 1
ATOM 737 N N . ALA A 1 94 ? -15.045 1.111 13.112 1.00 95.19 94 ALA A N 1
ATOM 738 C CA . ALA A 1 94 ? -14.656 0.975 11.706 1.00 95.19 94 ALA A CA 1
ATOM 739 C C . ALA A 1 94 ? -15.743 1.483 10.741 1.00 95.19 94 ALA A C 1
ATOM 741 O O . ALA A 1 94 ? -15.437 2.156 9.760 1.00 95.19 94 ALA A O 1
ATOM 742 N N . ALA A 1 95 ? -17.022 1.223 11.037 1.00 95.62 95 ALA A N 1
ATOM 743 C CA . ALA A 1 95 ? -18.135 1.749 10.249 1.00 95.62 95 ALA A CA 1
ATOM 744 C C . ALA A 1 95 ? -18.235 3.284 10.326 1.00 95.62 95 ALA A C 1
ATOM 746 O O . ALA A 1 95 ? -18.454 3.930 9.302 1.00 95.62 95 ALA A O 1
ATOM 747 N N . ALA A 1 96 ? -18.036 3.868 11.512 1.00 95.88 96 ALA A N 1
ATOM 748 C CA . ALA A 1 96 ? -18.008 5.320 11.690 1.00 95.88 96 ALA A CA 1
ATOM 749 C C . ALA A 1 96 ? -16.823 5.968 10.950 1.00 95.88 96 ALA A C 1
ATOM 751 O O . ALA A 1 96 ? -17.005 6.970 10.259 1.00 95.88 96 ALA A O 1
ATOM 752 N N . ASP A 1 97 ? -15.635 5.364 11.024 1.00 95.69 97 ASP A N 1
ATOM 753 C CA . ASP A 1 97 ? -14.440 5.837 10.318 1.00 95.69 97 ASP A CA 1
ATOM 754 C C . ASP A 1 97 ? -14.622 5.762 8.802 1.00 95.69 97 ASP A C 1
ATOM 756 O O . ASP A 1 97 ? -14.301 6.714 8.092 1.00 95.69 97 AS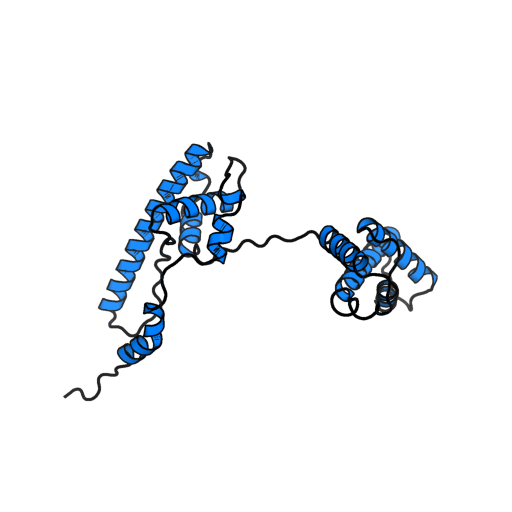P A O 1
ATOM 760 N N . LYS A 1 98 ? -15.202 4.664 8.300 1.00 95.00 98 LYS A N 1
ATOM 761 C CA . LYS A 1 98 ? -15.538 4.505 6.880 1.00 95.00 98 LYS A CA 1
ATOM 762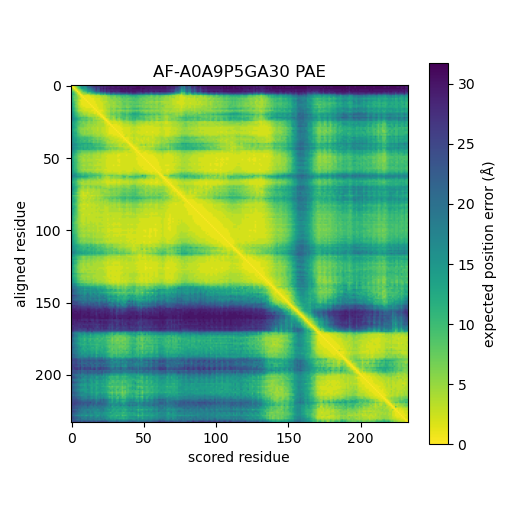 C C . LYS A 1 98 ? -16.540 5.561 6.419 1.00 95.00 98 LYS A C 1
ATOM 764 O O . LYS A 1 98 ? -16.368 6.130 5.343 1.00 95.00 98 LYS A O 1
ATOM 769 N N . PHE A 1 99 ? -17.575 5.829 7.214 1.00 95.19 99 PHE A N 1
ATOM 770 C CA . PHE A 1 99 ? -18.550 6.871 6.902 1.00 95.19 99 PHE A CA 1
ATOM 771 C C . PHE A 1 99 ? -17.865 8.236 6.789 1.00 95.19 99 PHE A C 1
ATOM 773 O O . PHE A 1 99 ? -18.001 8.908 5.768 1.00 95.19 99 PHE A O 1
ATOM 780 N N . ARG A 1 100 ? -17.036 8.593 7.777 1.00 95.38 100 ARG A N 1
ATOM 781 C CA . ARG A 1 100 ? -16.281 9.848 7.765 1.00 95.38 100 ARG A CA 1
ATOM 782 C C . ARG A 1 100 ? -15.315 9.941 6.582 1.00 95.38 100 ARG A C 1
ATOM 784 O O . ARG A 1 100 ? -15.202 10.986 5.946 1.00 95.38 100 ARG A O 1
ATOM 791 N N . PHE A 1 101 ? -14.633 8.846 6.260 1.00 96.19 101 PHE A N 1
ATOM 792 C CA . PHE A 1 101 ? -13.762 8.758 5.092 1.00 96.19 101 PHE A CA 1
ATOM 793 C C . PHE A 1 101 ? -14.536 8.992 3.786 1.00 96.19 101 PHE A C 1
ATOM 795 O O . PHE A 1 101 ? -14.061 9.723 2.919 1.00 96.19 101 PHE A O 1
ATOM 802 N N . LYS A 1 102 ? -15.741 8.420 3.656 1.00 95.25 102 LYS A N 1
ATOM 803 C CA . LYS A 1 102 ? -16.606 8.597 2.483 1.00 95.25 102 LYS A CA 1
ATOM 804 C C . LYS A 1 102 ? -17.063 10.048 2.318 1.00 95.25 102 LYS A C 1
ATOM 806 O O . LYS A 1 102 ? -17.018 10.555 1.204 1.00 95.25 102 LYS A O 1
ATOM 811 N N . GLU A 1 103 ? -17.411 10.742 3.402 1.00 95.19 103 GLU A N 1
ATOM 812 C CA . GLU A 1 103 ? -17.730 12.179 3.345 1.00 95.19 103 GLU A CA 1
ATOM 813 C C . GLU A 1 103 ? -16.559 12.999 2.784 1.00 95.19 103 GLU A C 1
ATOM 815 O O . GLU A 1 103 ? -16.728 13.791 1.857 1.00 95.19 103 GLU A O 1
ATOM 820 N N . LEU A 1 104 ? -15.348 12.764 3.302 1.00 94.81 104 LEU A N 1
ATOM 821 C CA . LEU A 1 104 ? -14.138 13.455 2.849 1.00 94.81 104 LEU A CA 1
ATOM 822 C C . LEU A 1 104 ? -13.792 13.128 1.393 1.00 94.81 104 LEU A C 1
ATOM 824 O O . LEU A 1 104 ? -13.298 13.993 0.663 1.00 94.81 104 LEU A O 1
ATOM 828 N N . LEU A 1 105 ? -14.041 11.887 0.971 1.00 95.06 105 LEU A N 1
ATOM 829 C CA . LEU A 1 105 ? -13.875 11.452 -0.409 1.00 95.06 105 LEU A CA 1
ATOM 830 C C . LEU A 1 105 ? -14.873 12.155 -1.335 1.00 95.06 105 LEU A C 1
ATOM 832 O O . LEU A 1 105 ? -14.468 12.656 -2.380 1.00 95.06 105 LEU A O 1
ATOM 836 N N . ASP A 1 106 ? -16.143 12.251 -0.948 1.00 94.38 106 ASP A N 1
ATOM 837 C CA . ASP A 1 106 ? -17.180 12.926 -1.732 1.00 94.38 106 ASP A CA 1
ATOM 838 C C . ASP A 1 106 ? -16.886 14.422 -1.893 1.00 94.38 106 ASP A C 1
ATOM 840 O O . ASP A 1 106 ? -16.999 14.962 -2.996 1.00 94.38 106 ASP A O 1
ATOM 844 N N . GLU A 1 107 ? -16.467 15.103 -0.823 1.00 93.62 107 GLU A N 1
ATOM 845 C CA . GLU A 1 107 ? -16.006 16.498 -0.880 1.00 93.62 107 GLU A CA 1
ATOM 846 C C . GLU A 1 107 ? -14.853 16.672 -1.876 1.00 93.62 107 GLU A C 1
ATOM 848 O O . GLU A 1 107 ? -14.817 17.624 -2.659 1.00 93.62 107 GLU A O 1
ATOM 853 N N . LEU A 1 108 ? -13.911 15.732 -1.853 1.00 93.25 108 LEU A N 1
ATOM 854 C CA . LEU A 1 108 ? -12.730 15.730 -2.699 1.00 93.25 108 LEU A CA 1
ATOM 855 C C . LEU A 1 108 ? -13.086 15.465 -4.170 1.00 93.25 108 LEU A C 1
ATOM 857 O O . LEU A 1 108 ? -12.607 16.193 -5.040 1.00 93.25 108 LEU A O 1
ATOM 861 N N . LEU A 1 109 ? -13.965 14.498 -4.447 1.00 93.19 109 LEU A N 1
ATOM 862 C CA . LEU A 1 109 ? -14.478 14.188 -5.785 1.00 93.19 109 LEU A CA 1
ATOM 863 C C . LEU A 1 109 ? -15.236 15.376 -6.391 1.00 93.19 109 LEU A C 1
ATOM 865 O O . LEU A 1 109 ? -14.982 15.735 -7.543 1.00 93.19 109 LEU A O 1
ATOM 869 N N . ASN A 1 110 ? -16.090 16.038 -5.601 1.00 92.62 110 ASN A N 1
ATOM 870 C CA . ASN A 1 110 ? -16.776 17.259 -6.033 1.00 92.62 110 ASN A CA 1
ATOM 871 C C . ASN A 1 110 ? -15.765 18.371 -6.366 1.00 92.62 110 ASN A C 1
ATOM 873 O O . ASN A 1 110 ? -15.922 19.059 -7.372 1.00 92.62 110 ASN A O 1
ATOM 877 N N . GLY A 1 111 ? -14.707 18.521 -5.559 1.00 90.56 111 GLY A N 1
ATOM 878 C CA . GLY A 1 111 ? -13.662 19.529 -5.766 1.00 90.56 111 GLY A CA 1
ATOM 879 C C . GLY A 1 111 ? -12.851 19.344 -7.053 1.00 90.56 111 GLY A C 1
ATOM 880 O O . GLY A 1 111 ? -12.460 20.331 -7.669 1.00 90.56 111 GLY A O 1
ATOM 881 N N . ILE A 1 112 ? -12.633 18.100 -7.493 1.00 91.12 112 ILE A N 1
ATOM 882 C CA . ILE A 1 112 ? -11.934 17.790 -8.756 1.00 91.12 112 ILE A CA 1
ATOM 883 C C . ILE A 1 112 ? -12.882 17.620 -9.956 1.00 91.12 112 ILE A C 1
ATOM 885 O O . ILE A 1 112 ? -12.422 17.299 -11.051 1.00 91.12 112 ILE A O 1
ATOM 889 N N . GLY A 1 113 ? -14.194 17.804 -9.768 1.00 88.56 113 GLY A N 1
ATOM 890 C CA . GLY A 1 113 ? -15.198 17.658 -10.826 1.00 88.56 113 GLY A CA 1
ATOM 891 C C . GLY A 1 113 ? -15.402 16.216 -11.305 1.00 88.56 113 GLY A C 1
ATOM 892 O O . GLY A 1 113 ? -15.732 15.995 -12.469 1.00 88.56 113 GLY A O 1
ATOM 893 N N . ARG A 1 114 ? -15.180 15.224 -10.434 1.00 90.44 114 ARG A N 1
ATOM 894 C CA . ARG A 1 114 ? -15.330 13.796 -10.747 1.00 90.44 114 ARG A CA 1
ATOM 895 C C . ARG A 1 114 ? -16.634 13.246 -10.146 1.00 90.44 114 ARG A C 1
ATOM 897 O O . ARG A 1 114 ? -16.986 13.6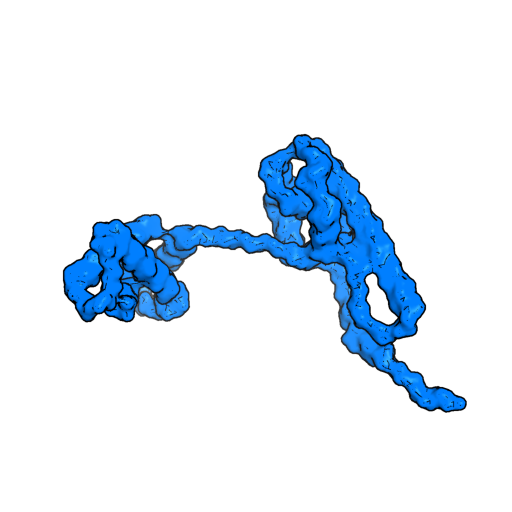32 -9.034 1.00 90.44 114 ARG A O 1
ATOM 904 N N . PRO A 1 115 ? -17.350 12.330 -10.829 1.00 89.06 115 PRO A N 1
ATOM 905 C CA . PRO A 1 115 ? -18.565 11.733 -10.278 1.00 89.06 115 PRO A CA 1
ATOM 906 C C . PRO A 1 115 ? -18.303 10.994 -8.960 1.00 89.06 115 PRO A C 1
ATOM 908 O O . PRO A 1 115 ? -17.290 10.296 -8.833 1.00 89.06 115 PRO A O 1
ATOM 911 N N . ARG A 1 116 ? -19.245 11.092 -8.015 1.00 85.12 116 ARG A N 1
ATOM 912 C CA . ARG A 1 116 ? -19.188 10.372 -6.728 1.00 85.12 116 ARG A CA 1
ATOM 913 C C . ARG A 1 116 ? -19.148 8.857 -6.924 1.00 85.12 116 ARG A C 1
ATOM 915 O O . ARG A 1 116 ? -18.323 8.182 -6.327 1.00 85.12 116 ARG A O 1
ATOM 922 N N . ASP A 1 117 ? -19.900 8.364 -7.904 1.00 86.81 117 ASP A N 1
ATOM 923 C CA . ASP A 1 117 ? -19.969 6.937 -8.252 1.00 86.81 117 ASP A CA 1
ATOM 924 C C . ASP A 1 117 ? -18.717 6.410 -8.978 1.00 86.81 117 ASP A C 1
ATOM 926 O O . ASP A 1 117 ? -18.672 5.265 -9.427 1.00 86.81 117 ASP A O 1
ATOM 930 N N . SER A 1 118 ? -17.677 7.234 -9.138 1.00 89.94 118 SER A N 1
ATOM 931 C CA . SER A 1 118 ? -16.442 6.803 -9.801 1.00 89.94 118 SER A CA 1
ATOM 932 C C . SER A 1 118 ? -15.611 5.817 -8.972 1.00 89.94 118 SER A C 1
ATOM 934 O O . SER A 1 118 ? -14.744 5.134 -9.532 1.00 89.94 118 SER A O 1
ATOM 936 N N . ILE A 1 119 ? -15.866 5.746 -7.664 1.00 92.38 119 ILE A N 1
ATOM 937 C CA . ILE A 1 119 ? -15.273 4.795 -6.728 1.00 92.38 119 ILE A CA 1
ATOM 938 C C . ILE A 1 119 ? -16.424 4.085 -6.016 1.00 92.38 119 ILE A C 1
ATOM 940 O O . ILE A 1 119 ? -17.315 4.724 -5.465 1.00 92.38 119 ILE A O 1
ATOM 944 N N . THR A 1 120 ? -16.412 2.760 -6.059 1.00 94.12 120 THR A N 1
ATOM 945 C CA . THR A 1 120 ? -17.475 1.924 -5.488 1.00 94.12 120 THR A CA 1
ATOM 946 C C . THR A 1 120 ? -17.342 1.795 -3.970 1.00 94.12 120 THR A C 1
ATOM 948 O O . THR A 1 120 ? -16.247 1.895 -3.414 1.00 94.12 120 THR A O 1
ATOM 951 N N . ASP A 1 121 ? -18.448 1.503 -3.285 1.00 93.06 121 ASP A N 1
ATOM 952 C CA . ASP A 1 121 ? -18.439 1.298 -1.830 1.00 93.06 121 ASP A CA 1
ATOM 953 C C . ASP A 1 121 ? -17.580 0.103 -1.385 1.00 93.06 121 ASP A C 1
ATOM 955 O O . ASP A 1 121 ? -17.034 0.128 -0.278 1.00 93.06 121 ASP A O 1
ATOM 959 N N . ASP A 1 122 ? -17.411 -0.901 -2.250 1.00 94.25 122 ASP A N 1
ATOM 960 C CA . ASP A 1 122 ? -16.538 -2.060 -2.023 1.00 94.25 122 ASP A CA 1
ATOM 961 C C . ASP A 1 122 ? -15.049 -1.690 -2.135 1.00 94.25 122 ASP A C 1
ATOM 963 O O . ASP A 1 122 ? -14.227 -2.154 -1.337 1.00 94.25 122 ASP A O 1
ATOM 967 N N . GLU A 1 123 ? -14.690 -0.809 -3.080 1.00 94.69 123 GLU A N 1
ATOM 968 C CA . GLU A 1 123 ? -13.335 -0.245 -3.186 1.00 94.69 123 GLU A CA 1
ATOM 969 C C . GLU A 1 123 ? -12.999 0.573 -1.928 1.00 94.69 123 GLU A C 1
ATOM 971 O O . GLU A 1 123 ? -11.911 0.420 -1.371 1.00 94.69 123 GLU A O 1
ATOM 976 N N . ILE A 1 124 ? -13.945 1.383 -1.435 1.00 94.94 124 ILE A N 1
ATOM 977 C CA . ILE A 1 124 ? -13.785 2.157 -0.192 1.00 94.94 124 ILE A CA 1
ATOM 978 C C . ILE A 1 124 ? -13.644 1.220 1.013 1.00 94.94 124 ILE A C 1
ATOM 980 O O . ILE A 1 124 ? -12.757 1.415 1.841 1.00 94.94 124 ILE A O 1
ATOM 984 N N . ASP A 1 125 ? -14.486 0.186 1.108 1.00 94.25 125 ASP A N 1
ATOM 985 C CA . ASP A 1 125 ? -14.435 -0.800 2.193 1.00 94.25 125 ASP A CA 1
ATOM 986 C C . ASP A 1 125 ? -13.075 -1.493 2.274 1.00 94.25 125 ASP A C 1
ATOM 988 O O . ASP A 1 125 ? -12.436 -1.543 3.328 1.00 94.25 125 ASP A O 1
ATOM 992 N N . THR A 1 126 ? -12.617 -1.989 1.126 1.00 95.31 126 THR A N 1
ATOM 993 C CA . THR A 1 126 ? -11.340 -2.683 0.999 1.00 95.31 126 THR A CA 1
ATOM 994 C C . THR A 1 126 ? -10.187 -1.743 1.329 1.00 95.31 126 THR A C 1
ATOM 996 O O . THR A 1 126 ? -9.246 -2.146 2.014 1.00 95.31 126 THR A O 1
ATOM 999 N N . PHE A 1 127 ? -10.265 -0.483 0.898 1.00 96.06 127 PHE A N 1
ATOM 1000 C CA . PHE A 1 127 ? -9.233 0.508 1.168 1.00 96.06 127 PHE A CA 1
ATOM 1001 C C . PHE A 1 127 ? -9.153 0.878 2.655 1.00 96.06 127 PHE A C 1
ATOM 1003 O O . PHE A 1 127 ? -8.064 0.829 3.219 1.00 96.06 127 PHE A O 1
ATOM 1010 N N . CYS A 1 128 ? -10.275 1.176 3.322 1.00 95.06 128 CYS A N 1
ATOM 1011 C CA . CYS A 1 128 ? -10.289 1.487 4.758 1.00 95.06 128 CYS A CA 1
ATOM 1012 C C . CYS A 1 128 ? -9.792 0.311 5.611 1.00 95.06 128 CYS A C 1
ATOM 1014 O O . CYS A 1 128 ? -9.064 0.520 6.576 1.00 95.06 128 CYS A O 1
ATOM 1016 N N . LYS A 1 129 ? -10.123 -0.932 5.239 1.00 94.25 129 LYS A N 1
ATOM 1017 C CA . LYS A 1 129 ? -9.621 -2.130 5.934 1.00 94.25 129 LYS A CA 1
ATOM 1018 C C . LYS A 1 129 ? -8.108 -2.302 5.818 1.00 94.25 129 LYS A C 1
ATOM 1020 O O . LYS A 1 129 ? -7.482 -2.789 6.755 1.00 94.25 129 LYS A O 1
ATOM 1025 N N . ASN A 1 130 ? -7.534 -1.910 4.681 1.00 95.12 130 ASN A N 1
ATOM 1026 C CA . ASN A 1 130 ? -6.124 -2.119 4.351 1.00 95.12 130 ASN A CA 1
ATOM 1027 C C . ASN A 1 130 ? -5.292 -0.826 4.382 1.00 95.12 130 ASN A C 1
ATOM 1029 O O . ASN A 1 130 ? -4.150 -0.830 3.927 1.00 95.12 130 ASN A O 1
ATOM 1033 N N . SER A 1 131 ? -5.814 0.277 4.926 1.00 94.06 131 SER A N 1
ATOM 1034 C CA . SER A 1 131 ? -5.145 1.586 4.884 1.00 94.06 131 SER A CA 1
ATOM 1035 C C . SER A 1 131 ? -3.799 1.602 5.611 1.00 94.06 131 SER A C 1
ATOM 1037 O O . SER A 1 131 ? -2.927 2.387 5.259 1.00 94.06 131 SER A O 1
ATOM 1039 N N . ALA A 1 132 ? -3.605 0.720 6.596 1.00 92.25 132 ALA A N 1
ATOM 1040 C CA . ALA A 1 132 ? -2.332 0.539 7.299 1.00 92.25 132 ALA A CA 1
ATOM 1041 C C . ALA A 1 132 ? -1.282 -0.256 6.501 1.00 92.25 132 ALA A C 1
ATOM 1043 O O . ALA A 1 132 ? -0.127 -0.330 6.914 1.00 92.25 132 ALA A O 1
ATOM 1044 N N . HIS A 1 133 ? -1.670 -0.859 5.376 1.00 92.69 133 HIS A N 1
ATOM 1045 C CA . HIS A 1 133 ? -0.847 -1.792 4.603 1.00 92.69 133 HIS A CA 1
ATOM 1046 C C . HIS A 1 133 ? -0.661 -1.370 3.141 1.00 92.69 133 HIS A C 1
ATOM 1048 O O . HIS A 1 133 ? -0.142 -2.152 2.343 1.00 92.69 133 HIS A O 1
ATOM 1054 N N . ILE A 1 134 ? -1.086 -0.160 2.763 1.00 94.44 134 ILE A N 1
ATOM 1055 C CA . ILE A 1 134 ? -0.893 0.324 1.395 1.00 94.44 134 ILE A CA 1
ATOM 1056 C C . ILE A 1 134 ? 0.599 0.458 1.083 1.00 94.44 134 ILE A C 1
ATOM 1058 O O . ILE A 1 134 ? 1.394 0.896 1.912 1.00 94.44 134 ILE A O 1
ATOM 1062 N N . LYS A 1 135 ? 0.976 0.076 -0.138 1.00 93.31 135 LYS A N 1
ATOM 1063 C CA . LYS A 1 135 ? 2.344 0.180 -0.645 1.00 93.31 135 LYS A CA 1
ATOM 1064 C C . LYS A 1 135 ? 2.323 0.710 -2.066 1.00 93.31 135 LYS A C 1
ATOM 1066 O O . LYS A 1 135 ? 1.462 0.337 -2.861 1.00 93.31 135 LYS A O 1
ATOM 1071 N N . VAL A 1 136 ? 3.295 1.556 -2.380 1.00 92.69 136 VAL A N 1
ATOM 1072 C CA . VAL A 1 136 ? 3.526 2.066 -3.730 1.00 92.69 136 VAL A CA 1
ATOM 1073 C C . VAL A 1 136 ? 4.910 1.607 -4.153 1.00 92.69 136 VAL A C 1
ATOM 1075 O O . VAL A 1 136 ? 5.898 1.935 -3.504 1.00 92.69 136 VAL A O 1
ATOM 1078 N N . VAL A 1 137 ? 4.973 0.822 -5.226 1.00 90.12 137 VAL A N 1
ATOM 1079 C CA . VAL A 1 137 ? 6.233 0.366 -5.816 1.00 90.12 137 VAL A CA 1
ATOM 1080 C C . VAL A 1 137 ? 6.412 1.090 -7.138 1.00 90.12 137 VAL A C 1
ATOM 1082 O O . VAL A 1 137 ? 5.633 0.898 -8.071 1.00 90.12 137 VAL A O 1
ATOM 1085 N N . THR A 1 138 ? 7.430 1.938 -7.209 1.00 85.06 138 THR A N 1
ATOM 1086 C CA . THR A 1 138 ? 7.839 2.616 -8.439 1.00 85.06 138 THR A CA 1
ATOM 1087 C C . THR A 1 138 ? 9.031 1.879 -9.026 1.00 85.06 138 THR A C 1
ATOM 1089 O O . THR A 1 138 ? 10.088 1.818 -8.402 1.00 85.06 138 THR A O 1
ATOM 1092 N N . GLY A 1 139 ? 8.851 1.293 -10.208 1.00 83.06 139 GLY A N 1
ATOM 1093 C CA . GLY A 1 139 ? 9.949 0.694 -10.958 1.00 83.06 139 GLY A CA 1
ATOM 1094 C C . GLY A 1 139 ? 10.720 1.755 -11.737 1.00 83.06 139 GLY A C 1
ATOM 1095 O O . GLY A 1 139 ? 10.117 2.660 -12.312 1.00 83.06 139 GLY A O 1
ATOM 1096 N N . THR A 1 140 ? 12.039 1.611 -11.780 1.00 80.12 140 THR A N 1
ATOM 1097 C CA . THR A 1 140 ? 12.911 2.375 -12.678 1.00 80.12 140 THR A CA 1
ATOM 1098 C C . THR A 1 140 ? 13.002 1.648 -14.013 1.00 80.12 140 THR A C 1
ATOM 1100 O O . THR A 1 140 ? 12.982 0.411 -14.053 1.00 80.12 140 THR A O 1
ATOM 1103 N N . SER A 1 141 ? 13.100 2.380 -15.122 1.00 77.88 141 SER A N 1
ATOM 1104 C CA . SER A 1 141 ? 13.328 1.715 -16.401 1.00 77.88 141 SER A CA 1
ATOM 1105 C C . SER A 1 141 ? 14.717 1.072 -16.414 1.00 77.88 141 SER A C 1
ATOM 1107 O O . SER A 1 141 ? 15.685 1.610 -15.878 1.00 77.88 141 SER A O 1
ATOM 1109 N N . LEU A 1 142 ? 14.844 -0.080 -17.075 1.00 70.62 142 LEU A N 1
ATOM 1110 C CA . LEU A 1 142 ? 16.138 -0.759 -17.184 1.00 70.62 142 LEU A CA 1
ATOM 1111 C C . LEU A 1 142 ? 17.199 0.119 -17.870 1.00 70.62 142 LEU A C 1
ATOM 1113 O O . LEU A 1 142 ? 18.387 0.015 -17.581 1.00 70.62 142 LEU A O 1
ATOM 1117 N N . ARG A 1 143 ? 16.757 1.018 -18.756 1.00 69.44 143 ARG A N 1
ATOM 1118 C CA . ARG A 1 143 ? 17.624 1.990 -19.419 1.00 69.44 143 ARG A CA 1
ATOM 1119 C C . ARG A 1 143 ? 18.223 2.993 -18.443 1.00 69.44 143 ARG A C 1
ATOM 1121 O O . ARG A 1 143 ? 19.422 3.227 -18.504 1.00 69.44 143 ARG A O 1
ATOM 1128 N N . GLU A 1 144 ? 17.410 3.563 -17.563 1.00 70.88 144 GLU A N 1
ATOM 1129 C CA . GLU A 1 144 ? 17.885 4.489 -16.529 1.00 70.88 144 GLU A CA 1
ATOM 1130 C C . GLU A 1 144 ? 18.856 3.786 -15.577 1.00 70.88 144 GLU A C 1
ATOM 1132 O O . GLU A 1 144 ? 19.951 4.292 -15.361 1.00 70.88 144 GLU A O 1
ATOM 1137 N N . LEU A 1 145 ? 18.528 2.567 -15.125 1.00 68.75 145 LEU A N 1
ATOM 1138 C CA . LEU A 1 145 ? 19.421 1.766 -14.276 1.00 68.75 145 LEU A CA 1
ATOM 1139 C C . LEU A 1 145 ? 20.793 1.528 -14.921 1.00 68.75 145 LEU A C 1
ATOM 1141 O O . LEU A 1 145 ? 21.817 1.568 -14.242 1.00 68.75 145 LEU A O 1
ATOM 1145 N N . PHE A 1 146 ? 20.825 1.276 -16.229 1.00 67.19 146 PHE A N 1
ATOM 1146 C CA . PHE A 1 146 ? 22.073 1.021 -16.940 1.00 67.19 146 PHE A CA 1
ATOM 1147 C C . PHE A 1 146 ? 22.899 2.292 -17.172 1.00 67.19 146 PHE A C 1
ATOM 1149 O O . PHE A 1 146 ? 24.119 2.267 -17.015 1.00 67.19 146 PHE A O 1
ATOM 1156 N N . VAL A 1 147 ? 22.255 3.417 -17.494 1.00 67.12 147 VAL A N 1
ATOM 1157 C CA . VAL A 1 147 ? 22.939 4.717 -17.588 1.00 67.12 147 VAL A CA 1
ATOM 1158 C C . VAL A 1 147 ? 23.534 5.105 -16.234 1.00 67.12 147 VAL A C 1
ATOM 1160 O O . VAL A 1 147 ? 24.701 5.492 -16.177 1.00 67.12 147 VAL A O 1
ATOM 1163 N N . ASP A 1 148 ? 22.784 4.928 -15.146 1.00 65.19 148 ASP A N 1
ATOM 1164 C CA . ASP A 1 148 ? 23.260 5.200 -13.788 1.00 65.19 148 ASP A CA 1
ATOM 1165 C C . ASP A 1 148 ? 24.432 4.289 -13.397 1.00 65.19 148 ASP A C 1
ATOM 1167 O O . ASP A 1 148 ? 25.397 4.755 -12.783 1.00 65.19 148 ASP A O 1
ATOM 1171 N N . ALA A 1 149 ? 24.402 3.015 -13.804 1.00 64.31 149 ALA A N 1
ATOM 1172 C CA . ALA A 1 149 ? 25.507 2.082 -13.601 1.00 64.31 149 ALA A CA 1
ATOM 1173 C C . ALA A 1 149 ? 26.775 2.527 -14.354 1.00 64.31 149 ALA A C 1
ATOM 1175 O O . ALA A 1 149 ? 27.836 2.623 -13.740 1.00 64.31 149 ALA A O 1
ATOM 1176 N N . ILE A 1 150 ? 26.665 2.895 -15.638 1.00 60.81 150 ILE A N 1
ATOM 1177 C CA . ILE A 1 150 ? 27.793 3.422 -16.434 1.00 60.81 150 ILE A CA 1
ATOM 1178 C C . ILE A 1 150 ? 28.332 4.737 -15.850 1.00 60.81 150 ILE A C 1
ATOM 1180 O O . ILE A 1 150 ? 29.537 5.001 -15.869 1.00 60.81 150 ILE A O 1
ATOM 1184 N N . HIS A 1 151 ? 27.450 5.617 -15.379 1.00 58.50 151 HIS A N 1
ATOM 1185 C CA . HIS A 1 151 ? 27.844 6.921 -14.847 1.00 58.50 151 HIS A CA 1
ATOM 1186 C C . HIS A 1 151 ? 28.501 6.800 -13.468 1.00 58.50 151 HIS A C 1
ATOM 1188 O O . HIS A 1 151 ? 29.414 7.567 -13.161 1.00 58.50 151 HIS A O 1
ATOM 1194 N N . SER A 1 152 ? 28.076 5.826 -12.662 1.00 58.28 152 SER A N 1
ATOM 1195 C CA . SER A 1 152 ? 28.691 5.517 -11.368 1.00 58.28 152 SER A CA 1
ATOM 1196 C C . SER A 1 152 ? 30.084 4.904 -11.528 1.00 58.28 152 SER A C 1
ATOM 1198 O O . SER A 1 152 ? 30.976 5.258 -10.763 1.00 58.28 152 SER A O 1
ATOM 1200 N N . THR A 1 153 ? 30.317 4.075 -12.555 1.00 51.97 153 THR A N 1
ATOM 1201 C CA . THR A 1 153 ? 31.657 3.532 -12.853 1.00 51.97 153 THR A CA 1
ATOM 1202 C C . THR A 1 153 ? 32.618 4.592 -13.393 1.00 51.97 153 THR A C 1
ATOM 1204 O O . THR A 1 153 ? 33.800 4.539 -13.099 1.00 51.97 153 THR A O 1
ATOM 1207 N N . LYS A 1 154 ? 32.131 5.608 -14.121 1.00 49.41 154 LYS A N 1
ATOM 1208 C CA . LYS A 1 154 ? 32.968 6.717 -14.629 1.00 49.41 154 LYS A CA 1
ATOM 1209 C C . LYS A 1 154 ? 33.460 7.704 -13.559 1.00 49.41 154 LYS A C 1
ATOM 1211 O O . LYS A 1 154 ? 34.257 8.575 -13.885 1.00 49.41 154 LYS A O 1
ATOM 1216 N N . LYS A 1 155 ? 32.940 7.640 -12.328 1.00 45.91 155 LYS A N 1
ATOM 1217 C CA . LYS A 1 155 ? 33.332 8.526 -11.212 1.00 45.91 155 LYS A CA 1
ATOM 1218 C C . LYS A 1 155 ? 34.408 7.934 -10.300 1.00 45.91 155 LYS A C 1
ATOM 1220 O O . LYS A 1 155 ? 34.821 8.610 -9.363 1.00 45.91 155 LYS A O 1
ATOM 1225 N N . ILE A 1 156 ? 34.810 6.690 -10.533 1.00 46.00 156 ILE A N 1
ATOM 1226 C CA . ILE A 1 156 ? 35.922 6.057 -9.832 1.00 46.00 156 ILE A CA 1
ATOM 1227 C C . ILE A 1 156 ? 37.099 6.167 -10.798 1.00 46.00 156 ILE A C 1
ATOM 1229 O O . ILE A 1 156 ? 37.064 5.580 -11.874 1.00 46.00 156 ILE A O 1
ATOM 1233 N N . ASP A 1 157 ? 38.039 7.049 -10.462 1.00 40.72 157 ASP A N 1
ATOM 1234 C CA . ASP A 1 157 ? 39.217 7.361 -11.268 1.00 40.72 157 ASP A CA 1
ATOM 1235 C C . ASP A 1 157 ? 40.092 6.123 -11.549 1.00 40.72 157 ASP A C 1
ATOM 1237 O O . ASP A 1 157 ? 40.000 5.093 -10.884 1.00 40.72 157 ASP A O 1
ATOM 1241 N N . GLU A 1 158 ? 40.940 6.307 -12.559 1.00 45.53 158 GLU A N 1
ATOM 1242 C CA . GLU A 1 158 ? 41.784 5.410 -13.364 1.00 45.53 158 GLU A CA 1
ATOM 1243 C C . GLU A 1 158 ? 42.809 4.511 -12.626 1.00 45.53 158 GLU A C 1
ATOM 1245 O O . GLU A 1 158 ? 43.791 4.084 -13.234 1.00 45.53 158 GLU A O 1
ATOM 1250 N N . ASP A 1 159 ? 42.595 4.159 -11.358 1.00 37.28 159 ASP A N 1
ATOM 1251 C CA . ASP A 1 159 ? 43.525 3.333 -10.581 1.00 37.28 159 ASP A CA 1
ATOM 1252 C C . ASP A 1 159 ? 43.039 1.875 -10.460 1.00 37.28 159 ASP A C 1
ATOM 1254 O O . ASP A 1 159 ? 42.229 1.516 -9.608 1.00 37.28 159 ASP A O 1
ATOM 1258 N N . GLU A 1 160 ? 43.571 1.038 -11.356 1.00 48.72 160 GLU A N 1
ATOM 1259 C CA . GLU A 1 160 ? 43.769 -0.418 -11.255 1.00 48.72 160 GLU A CA 1
ATOM 1260 C C . GLU A 1 160 ? 42.999 -1.166 -10.140 1.00 48.72 160 GLU A C 1
ATOM 1262 O O . GLU A 1 160 ? 43.594 -1.604 -9.153 1.00 48.72 160 GLU A O 1
ATOM 1267 N N . GLN A 1 161 ? 41.692 -1.407 -10.322 1.00 42.59 161 GLN A N 1
ATOM 1268 C CA . GLN A 1 161 ? 40.972 -2.554 -9.723 1.00 42.59 161 GLN A CA 1
ATOM 1269 C C . GLN A 1 161 ? 39.579 -2.808 -10.348 1.00 42.59 161 GLN A C 1
ATOM 1271 O O . GLN A 1 161 ? 38.621 -3.205 -9.680 1.00 42.59 161 GLN A O 1
ATOM 1276 N N . ASP A 1 162 ? 39.482 -2.638 -11.669 1.00 44.78 162 ASP A N 1
ATOM 1277 C CA . ASP A 1 162 ? 38.237 -2.645 -12.459 1.00 44.78 162 ASP A CA 1
ATOM 1278 C C . ASP A 1 162 ? 37.537 -4.008 -12.663 1.00 44.78 162 ASP A C 1
ATOM 1280 O O . ASP A 1 162 ? 36.515 -4.085 -13.345 1.00 44.78 162 ASP A O 1
ATOM 1284 N N . GLU A 1 163 ? 38.002 -5.104 -12.059 1.00 46.69 163 GLU A N 1
ATOM 1285 C CA . GLU A 1 163 ? 37.355 -6.420 -12.223 1.00 46.69 163 GLU A CA 1
ATOM 1286 C C . GLU A 1 163 ? 36.388 -6.811 -11.095 1.00 46.69 163 GLU A C 1
ATOM 1288 O O . GLU A 1 163 ? 35.623 -7.761 -11.260 1.00 46.69 163 GLU A O 1
ATOM 1293 N N . LEU A 1 164 ? 36.372 -6.121 -9.947 1.00 40.88 164 LEU A N 1
ATOM 1294 C CA . LEU A 1 164 ? 35.720 -6.677 -8.749 1.00 40.88 164 LEU A CA 1
ATOM 1295 C C . LEU A 1 164 ? 34.247 -6.269 -8.567 1.00 40.88 164 LEU A C 1
ATOM 1297 O O . LEU A 1 164 ? 33.449 -7.064 -8.068 1.00 40.88 164 LEU A O 1
ATOM 1301 N N . TYR A 1 165 ? 33.846 -5.074 -9.011 1.00 42.69 165 TYR A N 1
ATOM 1302 C CA . TYR A 1 165 ? 32.464 -4.592 -8.842 1.00 42.69 165 TYR A CA 1
ATOM 1303 C C . TYR A 1 165 ? 31.512 -5.023 -9.964 1.00 42.69 165 TYR A C 1
ATOM 1305 O O . TYR A 1 165 ? 30.294 -4.940 -9.796 1.00 42.69 165 TYR A O 1
ATOM 1313 N N . LEU A 1 166 ? 32.043 -5.567 -11.066 1.00 46.44 166 LEU A N 1
ATOM 1314 C CA . LEU A 1 166 ? 31.236 -6.099 -12.163 1.00 46.44 166 LEU A CA 1
ATOM 1315 C C . LEU A 1 166 ? 30.766 -7.552 -11.947 1.00 46.44 166 LEU A C 1
ATOM 1317 O O . LEU A 1 166 ? 29.977 -8.058 -12.741 1.00 46.44 166 LEU A O 1
ATOM 1321 N N . ASN A 1 167 ? 31.201 -8.239 -10.889 1.00 46.06 167 ASN A N 1
ATOM 1322 C CA . ASN A 1 167 ? 31.052 -9.698 -10.822 1.00 46.06 167 ASN A CA 1
ATOM 1323 C C . ASN A 1 167 ? 29.797 -10.228 -10.113 1.00 46.06 167 ASN A C 1
ATOM 1325 O O . ASN A 1 167 ? 29.541 -11.417 -10.229 1.00 46.06 167 ASN A O 1
ATOM 1329 N N . ASN A 1 168 ? 28.979 -9.401 -9.445 1.00 46.47 168 ASN A N 1
ATOM 1330 C CA . ASN A 1 168 ? 27.784 -9.921 -8.746 1.00 46.47 168 ASN A CA 1
ATOM 1331 C C . ASN A 1 168 ? 26.437 -9.268 -9.119 1.00 46.47 168 ASN A C 1
ATOM 1333 O O . ASN A 1 168 ? 25.404 -9.911 -8.953 1.00 46.47 168 ASN A O 1
ATOM 1337 N N . SER A 1 169 ? 26.401 -8.038 -9.652 1.00 50.62 169 SER A N 1
ATOM 1338 C CA . SER A 1 169 ? 25.140 -7.372 -10.062 1.00 50.62 169 SER A CA 1
ATOM 1339 C C . SER A 1 169 ? 24.984 -7.214 -11.583 1.00 50.62 169 SER A C 1
ATOM 1341 O O . SER A 1 169 ? 23.873 -7.005 -12.068 1.00 50.62 169 SER A O 1
ATOM 1343 N N . THR A 1 170 ? 26.074 -7.327 -12.339 1.00 56.25 170 THR A N 1
ATOM 1344 C CA . THR A 1 170 ? 26.147 -7.100 -13.797 1.00 56.25 170 THR A CA 1
ATOM 1345 C C . THR A 1 170 ? 25.943 -8.374 -14.613 1.00 56.25 170 THR A C 1
ATOM 1347 O O . THR A 1 170 ? 25.638 -8.299 -15.800 1.00 56.25 170 THR A O 1
ATOM 1350 N N . ASP A 1 171 ? 25.992 -9.542 -13.970 1.00 63.59 171 ASP A N 1
ATOM 1351 C CA . ASP A 1 171 ? 25.780 -10.833 -14.630 1.00 63.59 171 ASP A CA 1
ATOM 1352 C C . ASP A 1 171 ? 24.348 -10.954 -15.188 1.00 63.59 171 ASP A C 1
ATOM 1354 O O . ASP A 1 171 ? 24.138 -11.257 -16.360 1.00 63.59 171 ASP A O 1
ATOM 1358 N N . HIS A 1 172 ? 23.337 -10.541 -14.412 1.00 72.56 172 HIS A N 1
ATOM 1359 C CA . HIS A 1 172 ? 21.941 -10.504 -14.870 1.00 72.56 172 HIS A CA 1
ATOM 1360 C C . HIS A 1 172 ? 21.711 -9.523 -16.027 1.00 72.56 172 HIS A C 1
ATOM 1362 O O . HIS A 1 172 ? 20.860 -9.771 -16.882 1.00 72.56 172 HIS A O 1
ATOM 1368 N N . PHE A 1 173 ? 22.466 -8.422 -16.082 1.00 75.94 173 PHE A N 1
ATOM 1369 C CA . PHE A 1 173 ? 22.392 -7.487 -17.203 1.00 75.94 173 PHE A CA 1
ATOM 1370 C C . PHE A 1 173 ? 22.944 -8.129 -18.480 1.00 75.94 173 PHE A C 1
ATOM 1372 O O . PHE A 1 173 ? 22.306 -8.059 -19.530 1.00 75.94 173 PHE A O 1
ATOM 1379 N N . HIS A 1 174 ? 24.089 -8.806 -18.395 1.00 77.75 174 HIS A N 1
ATOM 1380 C CA . HIS A 1 174 ? 24.670 -9.497 -19.542 1.00 77.75 174 HIS A CA 1
ATOM 1381 C C . HIS A 1 174 ? 23.808 -10.681 -20.006 1.00 77.75 174 HIS A C 1
ATOM 1383 O O . HIS A 1 174 ? 23.638 -10.855 -21.212 1.00 77.75 174 HIS A O 1
ATOM 1389 N N . ILE A 1 175 ? 23.175 -11.414 -19.082 1.00 81.19 175 ILE A N 1
ATOM 1390 C CA . ILE A 1 175 ? 22.146 -12.425 -19.387 1.00 81.19 175 ILE A CA 1
ATOM 1391 C C . ILE A 1 175 ? 20.950 -11.784 -20.103 1.00 81.19 175 ILE A C 1
ATOM 1393 O O . ILE A 1 175 ? 20.484 -12.303 -21.116 1.00 81.19 175 ILE A O 1
ATOM 1397 N N . TYR A 1 176 ? 20.459 -10.639 -19.625 1.00 82.81 176 TYR A N 1
ATOM 1398 C CA . TYR A 1 176 ? 19.348 -9.929 -20.259 1.00 82.81 176 TYR A CA 1
ATOM 1399 C C . TYR A 1 176 ? 19.687 -9.476 -21.687 1.00 82.81 176 TYR A C 1
ATOM 1401 O O . TYR A 1 176 ? 18.900 -9.698 -22.609 1.00 82.81 176 TYR A O 1
ATOM 1409 N N . ILE A 1 177 ? 20.876 -8.900 -21.896 1.00 83.62 177 ILE A N 1
ATOM 1410 C CA . ILE A 1 177 ? 21.363 -8.530 -23.232 1.00 83.62 177 ILE A CA 1
ATOM 1411 C C . ILE A 1 177 ? 21.520 -9.766 -24.119 1.00 83.62 177 ILE A C 1
ATOM 1413 O O . ILE A 1 177 ? 21.136 -9.714 -25.286 1.00 83.62 177 ILE A O 1
ATOM 1417 N N . ALA A 1 178 ? 22.024 -10.879 -23.584 1.00 85.12 178 ALA A N 1
ATOM 1418 C CA . ALA A 1 178 ? 22.153 -12.123 -24.332 1.00 85.12 178 ALA A CA 1
ATOM 1419 C C . ALA A 1 178 ? 20.785 -12.652 -24.799 1.00 85.12 178 ALA A C 1
ATOM 1421 O O . ALA A 1 178 ? 20.619 -12.971 -25.976 1.00 85.12 178 ALA A O 1
ATOM 1422 N N . ILE A 1 179 ? 19.770 -12.640 -23.927 1.00 85.19 179 ILE A N 1
ATOM 1423 C CA . ILE A 1 179 ? 18.391 -13.016 -24.279 1.00 85.19 179 ILE A CA 1
ATOM 1424 C C . ILE A 1 179 ? 17.833 -12.099 -25.378 1.00 85.19 179 ILE A C 1
ATOM 1426 O O . ILE A 1 179 ? 17.223 -12.586 -26.334 1.00 85.19 179 ILE A O 1
ATOM 1430 N N . LEU A 1 180 ? 18.045 -10.782 -25.276 1.00 86.06 180 LEU A N 1
ATOM 1431 C CA . LEU A 1 180 ? 17.621 -9.836 -26.314 1.00 86.06 180 LEU A CA 1
ATOM 1432 C C . LEU A 1 180 ? 18.330 -10.086 -27.645 1.00 86.06 180 LEU A C 1
ATOM 1434 O O . LEU A 1 180 ? 17.685 -10.056 -28.692 1.00 86.06 180 LEU A O 1
ATOM 1438 N N . ALA A 1 181 ? 19.631 -10.363 -27.613 1.00 87.81 181 ALA A N 1
ATOM 1439 C CA . ALA A 1 181 ? 20.413 -10.640 -28.808 1.00 87.81 181 ALA A CA 1
ATOM 1440 C C . ALA A 1 181 ? 19.969 -11.939 -29.494 1.00 87.81 181 ALA A C 1
ATOM 1442 O O . ALA A 1 181 ? 19.798 -11.952 -30.711 1.00 87.81 181 ALA A O 1
ATOM 1443 N N . ILE A 1 182 ? 19.688 -12.999 -28.729 1.00 86.69 182 ILE A N 1
ATOM 1444 C CA . ILE A 1 182 ? 19.135 -14.257 -29.257 1.00 86.69 182 ILE A CA 1
ATOM 1445 C C . ILE A 1 182 ? 17.746 -14.026 -29.857 1.00 86.69 182 ILE A C 1
ATOM 1447 O O . ILE A 1 182 ? 17.456 -14.512 -30.951 1.00 86.69 182 ILE A O 1
ATOM 1451 N N . LYS A 1 183 ? 16.885 -13.255 -29.182 1.00 87.81 183 LYS A N 1
ATOM 1452 C CA . LYS A 1 183 ? 15.575 -12.879 -29.726 1.00 87.81 183 LYS A CA 1
ATOM 1453 C C . LYS A 1 183 ? 15.725 -12.126 -31.053 1.00 87.81 183 LYS A C 1
ATOM 1455 O O . LYS A 1 183 ? 15.092 -12.507 -32.034 1.00 87.81 183 LYS A O 1
ATOM 1460 N N . GLY A 1 184 ? 16.589 -11.111 -31.100 1.00 86.31 184 GLY A N 1
ATOM 1461 C CA . GLY A 1 184 ? 16.872 -10.352 -32.320 1.00 86.31 184 GLY A CA 1
ATOM 1462 C C . GLY A 1 184 ? 17.444 -11.231 -33.435 1.00 86.31 184 GLY A C 1
ATOM 1463 O O . GLY A 1 184 ? 17.089 -11.065 -34.599 1.00 86.31 184 GLY A O 1
ATOM 1464 N N . TYR A 1 185 ? 18.260 -12.228 -33.090 1.00 87.19 185 TYR A N 1
ATOM 1465 C CA . TYR A 1 185 ? 18.787 -13.198 -34.046 1.00 87.19 185 TYR A CA 1
ATOM 1466 C C . TYR A 1 185 ? 17.678 -14.064 -34.657 1.00 87.19 185 TYR A C 1
ATOM 1468 O O . TYR A 1 185 ? 17.642 -14.247 -35.874 1.00 87.19 185 TYR A O 1
ATOM 1476 N N . VAL A 1 186 ? 16.727 -14.541 -33.848 1.00 88.38 186 VAL A N 1
ATOM 1477 C CA . VAL A 1 186 ? 15.557 -15.286 -34.344 1.00 88.38 186 VAL A CA 1
ATOM 1478 C C . VAL A 1 186 ? 14.696 -14.416 -35.260 1.00 88.38 186 VAL A C 1
ATOM 1480 O O . VAL A 1 186 ? 14.255 -14.892 -36.304 1.00 88.38 186 VAL A O 1
ATOM 1483 N N . GLU A 1 187 ? 14.479 -13.148 -34.906 1.00 88.56 187 GLU A N 1
ATOM 1484 C CA . GLU A 1 187 ? 13.696 -12.206 -35.717 1.00 88.56 187 GLU A CA 1
ATOM 1485 C C . GLU A 1 187 ? 14.366 -11.892 -37.066 1.00 88.56 187 GLU A C 1
ATOM 1487 O O . GLU A 1 187 ? 13.677 -11.789 -38.079 1.00 88.56 187 GLU A O 1
ATOM 1492 N N . GLN A 1 188 ? 15.698 -11.780 -37.104 1.00 87.69 188 GLN A N 1
ATOM 1493 C CA . GLN A 1 188 ? 16.446 -11.462 -38.327 1.00 87.69 188 GLN A CA 1
ATOM 1494 C C . GLN A 1 188 ? 16.699 -12.676 -39.229 1.00 87.69 188 GLN A C 1
ATOM 1496 O O . GLN A 1 188 ? 16.625 -12.559 -40.451 1.00 87.69 188 GLN A O 1
ATOM 1501 N N . TYR A 1 189 ? 17.017 -13.834 -38.646 1.00 84.81 189 TYR A N 1
ATOM 1502 C CA . TYR A 1 189 ? 17.490 -15.007 -39.390 1.00 84.81 189 TYR A CA 1
ATOM 1503 C C . TYR A 1 189 ? 16.487 -16.166 -39.419 1.00 84.81 189 TYR A C 1
ATOM 1505 O O . TYR A 1 189 ? 16.730 -17.163 -40.098 1.00 84.81 189 TYR A O 1
ATOM 1513 N N . GLY A 1 190 ? 15.367 -16.075 -38.692 1.00 81.69 190 GLY A N 1
ATOM 1514 C CA . GLY A 1 190 ? 14.327 -17.112 -38.649 1.00 81.69 190 GLY A CA 1
ATOM 1515 C C . GLY A 1 190 ? 14.779 -18.440 -38.024 1.00 81.69 190 GLY A C 1
ATOM 1516 O O . GLY A 1 190 ? 14.070 -19.442 -38.115 1.00 81.69 190 GLY A O 1
ATOM 1517 N N . ALA A 1 191 ? 15.959 -18.468 -37.401 1.00 80.31 191 ALA A N 1
ATOM 1518 C CA . ALA A 1 191 ? 16.575 -19.648 -36.811 1.00 80.31 191 ALA A CA 1
ATOM 1519 C C . ALA A 1 191 ? 17.028 -19.350 -35.378 1.00 80.31 191 ALA A C 1
ATOM 1521 O O . ALA A 1 191 ? 17.469 -18.247 -35.070 1.00 80.31 191 ALA A O 1
ATOM 1522 N N . GLN A 1 192 ? 16.919 -20.347 -34.499 1.00 79.19 192 GLN A N 1
ATOM 1523 C CA . GLN A 1 192 ? 17.446 -20.248 -33.139 1.00 79.19 192 GLN A CA 1
ATOM 1524 C C . GLN A 1 192 ? 18.963 -20.391 -33.159 1.00 79.19 192 GLN A C 1
ATOM 1526 O O . GLN A 1 192 ? 19.474 -21.347 -33.751 1.00 79.19 192 GLN A O 1
ATOM 1531 N N . ALA A 1 193 ? 19.639 -19.465 -32.483 1.00 77.50 193 ALA A N 1
ATOM 1532 C CA . ALA A 1 193 ? 21.061 -19.584 -32.213 1.00 77.50 193 ALA A CA 1
ATOM 1533 C C . ALA A 1 193 ? 21.352 -20.784 -31.291 1.00 77.50 193 ALA A C 1
ATOM 1535 O O . ALA A 1 193 ? 20.475 -21.196 -30.528 1.00 77.50 193 ALA A O 1
ATOM 1536 N N . GLY A 1 194 ? 22.549 -21.371 -31.392 1.00 73.19 194 GLY A N 1
ATOM 1537 C CA . GLY A 1 194 ? 23.017 -22.409 -30.453 1.00 73.19 194 GLY A CA 1
ATOM 1538 C C . GLY A 1 194 ? 22.473 -23.828 -30.695 1.00 73.19 194 GLY A C 1
ATOM 1539 O O . GLY A 1 194 ? 22.695 -24.736 -29.899 1.00 73.19 194 GLY A O 1
ATOM 1540 N N . ARG A 1 195 ? 21.782 -24.087 -31.820 1.00 72.94 195 ARG A N 1
ATOM 1541 C CA . ARG A 1 195 ? 21.321 -25.453 -32.181 1.00 72.94 195 ARG A CA 1
ATOM 1542 C C . ARG A 1 195 ? 22.458 -26.429 -32.511 1.00 72.94 195 ARG A C 1
ATOM 1544 O O . ARG A 1 195 ? 22.241 -27.641 -32.539 1.00 72.94 195 ARG A O 1
ATOM 1551 N N . LYS A 1 196 ? 23.639 -25.909 -32.833 1.00 74.44 196 LYS A N 1
ATOM 1552 C CA . LYS A 1 196 ? 24.888 -26.644 -33.066 1.00 74.44 196 LYS A CA 1
ATOM 1553 C C . LYS A 1 196 ? 25.988 -25.959 -32.254 1.00 74.44 196 LYS A C 1
ATOM 1555 O O . LYS A 1 196 ? 25.759 -24.877 -31.725 1.00 74.44 196 LYS A O 1
ATOM 1560 N N . ALA A 1 197 ? 27.166 -26.580 -32.163 1.00 74.12 197 ALA A N 1
ATOM 1561 C CA . ALA A 1 197 ? 28.337 -25.893 -31.621 1.00 74.12 197 ALA A CA 1
ATOM 1562 C C . ALA A 1 197 ? 28.498 -24.553 -32.351 1.00 74.12 197 ALA A C 1
ATOM 1564 O O . ALA A 1 197 ? 28.505 -24.541 -33.581 1.00 74.12 197 ALA A O 1
ATOM 1565 N N . MET A 1 198 ? 28.533 -23.454 -31.598 1.00 73.94 198 MET A N 1
ATOM 1566 C CA . MET A 1 198 ? 28.427 -22.131 -32.194 1.00 73.94 198 MET A CA 1
ATOM 1567 C C . MET A 1 1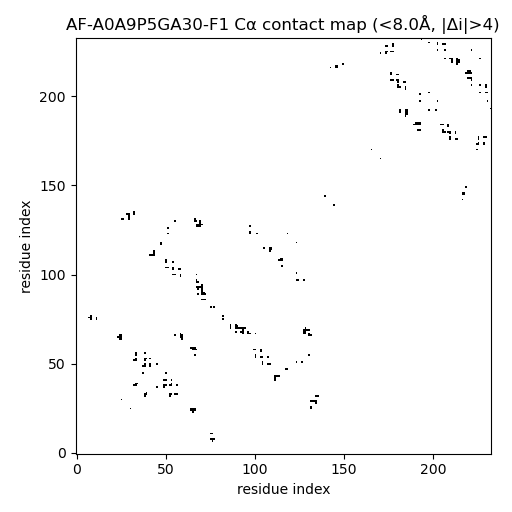98 ? 29.648 -21.810 -33.059 1.00 73.94 198 MET A C 1
ATOM 1569 O O . MET A 1 198 ? 30.790 -21.847 -32.590 1.00 73.94 198 MET A O 1
ATOM 1573 N N . ASP A 1 199 ? 29.384 -21.466 -34.317 1.00 80.69 199 ASP A N 1
ATOM 1574 C CA . ASP A 1 199 ? 30.411 -21.084 -35.280 1.00 80.69 199 ASP A CA 1
ATOM 1575 C C . ASP A 1 199 ? 30.852 -19.627 -35.059 1.00 80.69 199 ASP A C 1
ATOM 1577 O O . ASP A 1 199 ? 30.083 -18.784 -34.592 1.00 80.69 199 ASP A O 1
ATOM 1581 N N . ALA A 1 200 ? 32.079 -19.288 -35.472 1.00 82.00 200 ALA A N 1
ATOM 1582 C CA . ALA A 1 200 ? 32.620 -17.930 -35.329 1.00 82.00 200 ALA A CA 1
ATOM 1583 C C . ALA A 1 200 ? 31.724 -16.853 -35.981 1.00 82.00 200 ALA A C 1
ATOM 1585 O O . ALA A 1 200 ? 31.578 -15.757 -35.446 1.00 82.00 200 ALA A O 1
ATOM 1586 N N . LEU A 1 201 ? 31.072 -17.194 -37.098 1.00 83.56 201 LEU A N 1
ATOM 1587 C CA . LEU A 1 201 ? 30.142 -16.313 -37.807 1.00 83.56 201 LEU A CA 1
ATOM 1588 C C . LEU A 1 201 ? 28.838 -16.076 -37.026 1.00 83.56 201 LEU A C 1
ATOM 1590 O O . LEU A 1 201 ? 28.281 -14.982 -37.061 1.00 83.56 201 LEU A O 1
ATOM 1594 N N . GLU A 1 202 ? 28.332 -17.097 -36.336 1.00 81.06 202 GLU A N 1
ATOM 1595 C CA . GLU A 1 202 ? 27.127 -16.992 -35.508 1.00 81.06 202 GLU A CA 1
ATOM 1596 C C . GLU A 1 202 ? 27.409 -16.146 -34.261 1.00 81.06 202 GLU A C 1
ATOM 1598 O O . GLU A 1 202 ? 26.633 -15.244 -33.939 1.00 81.06 202 GLU A O 1
ATOM 1603 N N . GLN A 1 203 ? 28.582 -16.334 -33.648 1.00 82.62 203 GLN A N 1
ATOM 1604 C CA . GLN A 1 203 ? 29.035 -15.515 -32.525 1.00 82.62 203 GLN A CA 1
ATOM 1605 C C . GLN A 1 203 ? 29.238 -14.042 -32.920 1.00 82.62 203 GLN A C 1
ATOM 1607 O O . GLN A 1 203 ? 28.848 -13.144 -32.175 1.00 82.62 203 GLN A O 1
ATOM 1612 N N . GLU A 1 204 ? 29.811 -13.760 -34.094 1.00 85.81 204 GLU A N 1
ATOM 1613 C CA . GLU A 1 204 ? 29.973 -12.389 -34.602 1.00 85.81 204 GLU A CA 1
ATOM 1614 C C . GLU A 1 204 ? 28.619 -11.705 -34.840 1.00 85.81 204 GLU A C 1
ATOM 1616 O O . GLU A 1 204 ? 28.418 -10.548 -34.455 1.00 85.81 204 GLU A O 1
ATOM 1621 N N . ARG A 1 205 ? 27.650 -12.434 -35.406 1.00 86.62 205 ARG A N 1
ATOM 1622 C CA . ARG A 1 205 ? 26.285 -11.930 -35.614 1.00 86.62 205 ARG A CA 1
ATOM 1623 C C . ARG A 1 205 ? 25.594 -11.616 -34.292 1.00 86.62 205 ARG A C 1
ATOM 1625 O O . ARG A 1 205 ? 25.033 -10.531 -34.154 1.00 86.62 205 ARG A O 1
ATOM 1632 N N . LEU A 1 206 ? 25.668 -12.516 -33.313 1.00 86.12 206 LEU A N 1
ATOM 1633 C CA . LEU A 1 206 ? 25.099 -12.289 -31.982 1.00 86.12 206 LEU A CA 1
ATOM 1634 C C . LEU A 1 206 ? 25.756 -11.107 -31.268 1.00 86.12 206 LEU A C 1
ATOM 1636 O O . LEU A 1 206 ? 25.050 -10.278 -30.702 1.00 86.12 206 LEU A O 1
ATOM 1640 N N . ASN A 1 207 ? 27.083 -10.980 -31.346 1.00 86.19 207 ASN A N 1
ATOM 1641 C CA . ASN A 1 207 ? 27.801 -9.837 -30.785 1.00 86.19 207 ASN A CA 1
ATOM 1642 C C . ASN A 1 207 ? 27.413 -8.520 -31.469 1.00 86.19 207 ASN A C 1
ATOM 1644 O O . ASN A 1 207 ? 27.296 -7.501 -30.794 1.00 86.19 207 ASN A O 1
ATOM 1648 N N . THR A 1 208 ? 27.158 -8.532 -32.779 1.00 88.25 208 THR A N 1
ATOM 1649 C CA . THR A 1 208 ? 26.684 -7.344 -33.510 1.00 88.25 208 THR A CA 1
ATOM 1650 C C . THR A 1 208 ? 25.295 -6.916 -33.033 1.00 88.25 208 THR A C 1
ATOM 1652 O O . THR A 1 208 ? 25.085 -5.749 -32.713 1.00 88.25 208 THR A O 1
ATOM 1655 N N . ILE A 1 209 ? 24.364 -7.863 -32.895 1.00 86.19 209 ILE A N 1
ATOM 1656 C CA . ILE A 1 209 ? 23.011 -7.580 -32.392 1.00 86.19 209 ILE A CA 1
ATOM 1657 C C . ILE A 1 209 ? 23.064 -7.117 -30.926 1.00 86.19 209 ILE A C 1
ATOM 1659 O O . ILE A 1 209 ? 22.388 -6.164 -30.542 1.00 86.19 209 ILE A O 1
ATOM 1663 N N . ALA A 1 210 ? 23.896 -7.754 -30.100 1.00 85.75 210 ALA A N 1
ATOM 1664 C CA . ALA A 1 210 ? 24.103 -7.358 -28.711 1.00 85.75 210 ALA A CA 1
ATOM 1665 C C . ALA A 1 210 ? 24.677 -5.937 -28.601 1.00 85.75 210 ALA A C 1
ATOM 1667 O O . ALA A 1 210 ? 24.223 -5.162 -27.761 1.00 85.75 210 ALA A O 1
ATOM 1668 N N . LEU A 1 211 ? 25.627 -5.569 -29.469 1.00 85.69 211 LEU A N 1
ATOM 1669 C CA . LEU A 1 211 ? 26.191 -4.220 -29.547 1.00 85.69 211 LEU A CA 1
ATOM 1670 C C . LEU A 1 211 ? 25.105 -3.176 -29.833 1.00 85.69 211 LEU A C 1
ATOM 1672 O O . LEU A 1 211 ? 25.117 -2.112 -29.219 1.00 85.69 211 LEU A O 1
ATOM 1676 N N . ASP A 1 212 ? 24.158 -3.466 -30.724 1.00 85.81 212 ASP A N 1
ATOM 1677 C CA . ASP A 1 212 ? 23.070 -2.538 -31.047 1.00 85.81 212 ASP A CA 1
ATOM 1678 C C . ASP A 1 212 ? 22.140 -2.302 -29.847 1.00 85.81 212 ASP A C 1
ATOM 1680 O O . ASP A 1 212 ? 21.781 -1.157 -29.557 1.00 85.81 212 ASP A O 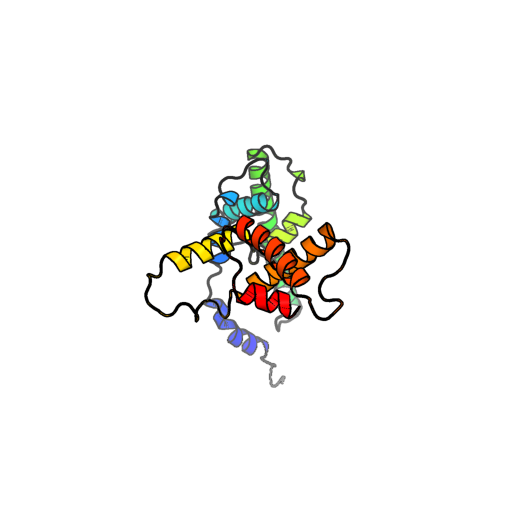1
ATOM 1684 N N . TYR A 1 213 ? 21.823 -3.350 -29.078 1.00 83.31 213 TYR A N 1
ATOM 1685 C CA . TYR A 1 213 ? 21.073 -3.198 -27.829 1.00 83.31 213 TYR A CA 1
ATOM 1686 C C . TYR A 1 213 ? 21.878 -2.451 -26.761 1.00 83.31 213 TYR A C 1
ATOM 1688 O O . TYR A 1 213 ? 21.349 -1.538 -26.130 1.00 83.31 213 TYR A O 1
ATOM 1696 N N . ILE A 1 214 ? 23.165 -2.760 -26.589 1.00 80.31 214 ILE A N 1
ATOM 1697 C CA . ILE A 1 214 ? 24.042 -2.057 -25.640 1.00 80.31 214 ILE A CA 1
ATOM 1698 C C . ILE A 1 214 ? 24.143 -0.564 -25.992 1.00 80.31 214 ILE A C 1
ATOM 1700 O O . ILE A 1 214 ? 24.037 0.280 -25.099 1.00 80.31 214 ILE A O 1
ATOM 1704 N N . LYS A 1 215 ? 24.255 -0.218 -27.281 1.00 81.25 215 LYS A N 1
ATOM 1705 C CA . LYS A 1 215 ? 24.211 1.172 -27.765 1.00 81.25 215 LYS A CA 1
ATOM 1706 C C . LYS A 1 215 ? 22.889 1.854 -27.437 1.00 81.25 215 LYS A C 1
ATOM 1708 O O . LYS A 1 215 ? 22.899 3.004 -27.003 1.00 81.25 215 LYS A O 1
ATOM 1713 N N . ALA A 1 216 ? 21.760 1.161 -27.592 1.00 78.44 216 ALA A N 1
ATOM 1714 C CA . ALA A 1 216 ? 20.450 1.698 -27.221 1.00 78.44 216 ALA A CA 1
ATOM 1715 C C . ALA A 1 216 ? 20.350 2.009 -25.714 1.00 78.44 216 ALA A C 1
ATOM 1717 O O . ALA A 1 216 ? 19.667 2.959 -25.315 1.00 78.44 216 ALA A O 1
ATOM 1718 N N . PHE A 1 217 ? 21.073 1.252 -24.886 1.00 72.25 217 PHE A N 1
ATOM 1719 C CA . PHE A 1 217 ? 21.198 1.508 -23.455 1.00 72.25 217 PHE A CA 1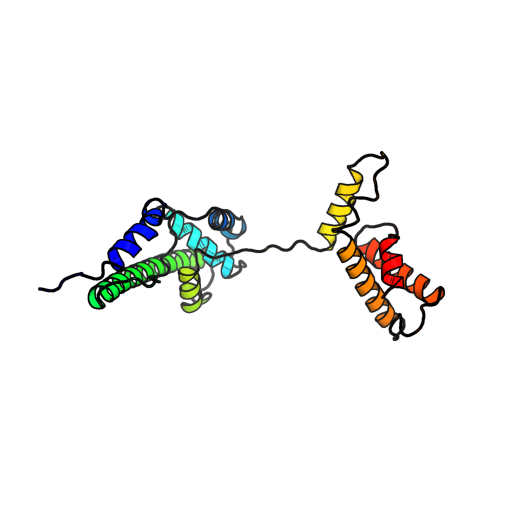
ATOM 1720 C C . PHE A 1 217 ? 22.284 2.548 -23.101 1.00 72.25 217 PHE A C 1
ATOM 1722 O O . PHE A 1 217 ? 22.268 3.067 -21.993 1.00 72.25 217 PHE A O 1
ATOM 1729 N N . GLY A 1 218 ? 23.151 2.952 -24.036 1.00 69.38 218 GLY A N 1
ATOM 1730 C CA . GLY A 1 218 ? 24.176 3.989 -23.833 1.00 69.38 218 GLY A CA 1
ATOM 1731 C C . GLY A 1 218 ? 25.600 3.464 -23.612 1.00 69.38 218 GLY A C 1
ATOM 1732 O O . GLY A 1 218 ? 26.483 4.239 -23.250 1.00 69.38 218 GLY A O 1
ATOM 1733 N N . GLY A 1 219 ? 25.836 2.168 -23.829 1.00 70.94 219 GLY A N 1
ATOM 1734 C CA . GLY A 1 219 ? 27.173 1.570 -23.835 1.00 70.94 219 GLY A CA 1
ATOM 1735 C C . GLY A 1 219 ? 27.832 1.622 -25.219 1.00 70.94 219 GLY A C 1
ATOM 1736 O O . GLY A 1 219 ? 27.154 1.713 -26.241 1.00 70.94 219 GLY A O 1
ATOM 1737 N N . SER A 1 220 ? 29.165 1.539 -25.259 1.00 71.50 220 SER A N 1
ATOM 1738 C CA . SER A 1 220 ? 29.946 1.684 -26.504 1.00 71.50 220 SER A CA 1
ATOM 1739 C C . SER A 1 220 ? 30.574 0.384 -27.015 1.00 71.50 220 SER A C 1
ATOM 1741 O O . SER A 1 220 ? 30.976 0.323 -28.176 1.00 71.50 220 SER A O 1
ATOM 1743 N N . THR A 1 221 ? 30.678 -0.649 -26.177 1.00 76.38 221 THR A N 1
ATOM 1744 C CA . THR A 1 221 ? 31.390 -1.898 -26.484 1.00 76.38 221 THR A CA 1
ATOM 1745 C C . THR A 1 221 ? 30.621 -3.116 -25.974 1.00 76.38 221 THR A C 1
ATOM 1747 O O . THR A 1 221 ? 29.862 -3.028 -25.009 1.00 76.38 221 THR A O 1
ATOM 1750 N N . VAL A 1 222 ? 30.810 -4.271 -26.623 1.00 73.44 222 VAL A N 1
ATOM 1751 C CA . VAL A 1 222 ? 30.331 -5.553 -26.088 1.00 73.44 222 VAL A CA 1
ATOM 1752 C C . VAL A 1 222 ? 31.270 -5.975 -24.965 1.00 73.44 222 VAL A C 1
ATOM 1754 O O . VAL A 1 222 ? 32.465 -6.162 -25.191 1.00 73.44 222 VAL A O 1
ATOM 1757 N N . TYR A 1 223 ? 30.736 -6.126 -23.756 1.00 73.88 223 TYR A N 1
ATOM 1758 C CA . TYR A 1 223 ? 31.529 -6.555 -22.609 1.00 73.88 223 TYR A CA 1
ATOM 1759 C C . TYR A 1 223 ? 31.996 -8.013 -22.781 1.00 73.88 223 TYR A C 1
ATOM 1761 O O . TYR A 1 223 ? 31.220 -8.845 -23.270 1.00 73.88 223 TYR A O 1
ATOM 1769 N N . PRO A 1 224 ? 33.218 -8.373 -22.336 1.00 75.25 224 PRO A N 1
ATOM 1770 C CA . PRO A 1 224 ? 33.732 -9.744 -22.432 1.00 75.25 224 PRO A CA 1
ATOM 1771 C C . PRO A 1 224 ? 32.795 -10.791 -21.813 1.00 75.25 224 PRO A C 1
ATOM 1773 O O . PRO A 1 224 ? 32.612 -11.869 -22.376 1.00 75.25 224 PRO A O 1
ATOM 1776 N N . GLN A 1 225 ? 32.135 -10.445 -20.703 1.00 72.69 225 GLN A N 1
ATOM 1777 C CA . GLN A 1 225 ? 31.138 -11.289 -20.037 1.00 72.69 225 GLN A CA 1
ATOM 1778 C C . GLN A 1 225 ? 29.902 -11.536 -20.914 1.00 72.69 225 GLN A C 1
ATOM 1780 O O . GLN A 1 225 ? 29.430 -12.665 -20.996 1.00 72.69 225 GLN A O 1
ATOM 1785 N N . THR A 1 226 ? 29.420 -10.526 -21.651 1.00 74.69 226 THR A N 1
ATOM 1786 C CA . THR A 1 226 ? 28.302 -10.696 -22.600 1.00 74.69 226 THR A CA 1
ATOM 1787 C C . THR A 1 226 ? 28.668 -11.660 -23.723 1.00 74.69 226 THR A C 1
ATOM 1789 O O . THR A 1 226 ? 27.894 -12.558 -24.032 1.00 74.69 226 THR A O 1
ATOM 1792 N N . SER A 1 227 ? 29.868 -11.521 -24.296 1.00 77.44 227 SER A N 1
ATOM 1793 C CA . SER A 1 227 ? 30.345 -12.418 -25.360 1.00 77.44 227 SER A CA 1
ATOM 1794 C C . SER A 1 227 ? 30.558 -13.851 -24.855 1.00 77.44 227 SER A C 1
ATOM 1796 O O . SER A 1 227 ? 30.292 -14.809 -25.581 1.00 77.44 227 SER A O 1
ATOM 1798 N N . LYS A 1 228 ? 30.989 -14.014 -23.596 1.00 80.38 228 LYS A N 1
ATOM 1799 C CA . LYS A 1 228 ? 31.096 -15.321 -22.938 1.00 80.38 228 LYS A CA 1
ATOM 1800 C C . LYS A 1 228 ? 29.722 -15.967 -22.732 1.00 80.38 228 LYS A C 1
ATOM 1802 O O . LYS A 1 228 ? 29.549 -17.113 -23.119 1.00 80.38 228 LYS A O 1
ATOM 1807 N N . ILE A 1 229 ? 28.747 -15.233 -22.197 1.00 79.81 229 ILE A N 1
ATOM 1808 C CA . ILE A 1 229 ? 27.386 -15.744 -21.967 1.00 79.81 229 ILE A CA 1
ATOM 1809 C C . ILE A 1 229 ? 26.712 -16.109 -23.288 1.00 79.81 229 ILE A C 1
ATOM 1811 O O . ILE A 1 229 ? 26.146 -17.187 -23.403 1.00 79.81 229 ILE A O 1
ATOM 1815 N N . LEU A 1 230 ? 26.838 -15.261 -24.312 1.00 80.50 230 LEU A N 1
ATOM 1816 C CA . LEU A 1 230 ? 26.363 -15.575 -25.662 1.00 80.50 230 LEU A CA 1
ATOM 1817 C C . LEU A 1 230 ? 27.004 -16.843 -26.231 1.00 80.50 230 LEU A C 1
ATOM 1819 O O . LEU A 1 230 ? 26.394 -17.496 -27.066 1.00 80.50 230 LEU A O 1
ATOM 1823 N N . ARG A 1 231 ? 28.228 -17.175 -25.799 1.00 79.88 231 ARG A N 1
ATOM 1824 C CA . ARG A 1 231 ? 28.929 -18.400 -26.189 1.00 79.88 231 ARG A CA 1
ATOM 1825 C C . ARG A 1 231 ? 28.461 -19.653 -25.464 1.00 79.88 231 ARG A C 1
ATOM 1827 O O . ARG A 1 231 ? 28.587 -20.743 -26.018 1.00 79.88 231 ARG A O 1
ATOM 1834 N N . GLU A 1 232 ? 27.989 -19.493 -24.239 1.00 76.56 232 GLU A N 1
ATOM 1835 C CA . GLU A 1 232 ? 27.576 -20.588 -23.363 1.00 76.56 232 GLU A CA 1
ATOM 1836 C C . GLU A 1 232 ? 26.065 -20.878 -23.422 1.00 76.56 232 GLU A C 1
ATOM 1838 O O . GLU A 1 232 ? 25.661 -21.965 -23.010 1.00 76.56 232 GLU A O 1
ATOM 1843 N N . MET A 1 233 ? 25.250 -19.941 -23.929 1.00 67.56 233 MET A N 1
ATOM 1844 C CA . MET A 1 233 ? 23.811 -20.116 -24.203 1.00 67.56 233 MET A CA 1
ATOM 1845 C C . MET A 1 233 ? 23.540 -20.894 -25.492 1.00 67.56 233 MET A C 1
ATOM 1847 O O . MET A 1 233 ? 22.562 -21.677 -25.478 1.00 67.56 233 MET A O 1
#

Mean predicted aligned error: 10.87 Å

Organism: Geotrichum candidum (NCBI:txid1173061)

Nearest PDB structures (foldseek):
  1yov-assembly1_A  TM=7.268E-01  e=9.219E-11  Homo sapiens
  1r4m-assembly2_C  TM=7.438E-01  e=1.833E-10  Homo sapiens
  3dbl-assembly4_A  TM=7.554E-01  e=2.124E-10  Homo sapiens
  3dbh-assembly1_C  TM=7.351E-01  e=2.851E-10  Homo sapiens
  3dbr-assembly1_E  TM=7.318E-01  e=3.469E-10  Homo sapiens

Secondary structure (DSSP, 8-state):
-------HHHHHHHHTGGGGGS-----HHHHHHHTSHHHHS--TTS-HHHHHHHHHHHHHHHTTT-PPP--PPPP-S--HHHHHHHHHHHHHHHHHHHHHHHHHHHHHHHHTT--GGGS-HHHHHHHHHHTTS-----PPPHHHHHHHHHHHHTTS-S-S-TTSTTSSSSHHHHHHHHHHHHHHHHHHHSS-TTSSSPPHHHHHHHHHHHHHHHHHHT--S--HHHHHHHHH-

Radius of gyration: 29.05 Å; Cα contacts (8 Å, |Δi|>4): 186; chains: 1; bounding box: 64×46×84 Å

pLDDT: mean 82.68, std 14.43, range [37.28, 96.31]

Sequence (233 aa):
MRSGSDQENYDEAIANAWHLYQNSTVSSEIQSILDTPQAQQITSSSTKFWVLVAALRKFVSSENSRLPLSGVLPDMKADTLSFLKLQTVYRQKAAADKFRFKELLDELLNGIGRPRDSITDDEIDTFCKNSAHIKVVTGTSLRELFVDAIHSTKKIDEDEQDELYLNNSTDHFHIYIAILAIKGYVEQYGAQAGRKAMDALEQERLNTIALDYIKAFGGSTVYPQTSKILREM